Protein AF-A0A1N6FKH6-F1 (afdb_monomer)

InterPro domains:
  IPR018527 Rubredoxin, iron-binding site [PS00202] (32-42)
  IPR018697 Protein of unknown function DUF2199 [PF09965] (37-172)

Structure (mmCIF, N/CA/C/O backbone):
data_AF-A0A1N6FKH6-F1
#
_entry.id   AF-A0A1N6FKH6-F1
#
loop_
_atom_site.group_PDB
_atom_site.id
_atom_site.type_symbol
_atom_site.label_atom_id
_atom_site.label_alt_id
_atom_site.label_comp_id
_atom_site.label_asym_id
_atom_site.label_entity_id
_atom_site.label_seq_id
_atom_site.pdbx_PDB_ins_code
_atom_site.Cartn_x
_atom_site.Cartn_y
_atom_site.Cartn_z
_atom_site.occupancy
_atom_site.B_iso_or_equiv
_atom_site.auth_seq_id
_atom_site.auth_comp_id
_atom_site.auth_asym_id
_atom_site.auth_atom_id
_atom_site.pdbx_PDB_model_num
ATOM 1 N N . MET A 1 1 ? 9.407 13.036 0.889 1.00 46.09 1 MET A N 1
ATOM 2 C CA . MET A 1 1 ? 8.805 11.741 1.277 1.00 46.09 1 MET A CA 1
ATOM 3 C C . MET A 1 1 ? 7.452 12.023 1.910 1.00 46.09 1 MET A C 1
ATOM 5 O O . MET A 1 1 ? 7.384 12.940 2.714 1.00 46.09 1 MET A O 1
ATOM 9 N N . ALA A 1 2 ? 6.398 11.309 1.506 1.00 59.25 2 ALA A N 1
ATOM 10 C CA . ALA A 1 2 ? 5.008 11.575 1.910 1.00 59.25 2 ALA A CA 1
ATOM 11 C C . ALA A 1 2 ? 4.580 10.871 3.220 1.00 59.25 2 ALA A C 1
ATOM 13 O O . ALA A 1 2 ? 3.416 10.914 3.593 1.00 59.25 2 ALA A O 1
ATOM 14 N N . PHE A 1 3 ? 5.503 10.186 3.900 1.00 67.12 3 PHE A N 1
ATOM 15 C CA . PHE A 1 3 ? 5.269 9.454 5.148 1.00 67.12 3 PHE A CA 1
ATOM 16 C C . PHE A 1 3 ? 6.569 9.382 5.966 1.00 67.12 3 PHE A C 1
ATOM 18 O O . PHE A 1 3 ? 7.665 9.445 5.401 1.00 67.12 3 PHE A O 1
ATOM 25 N N . HIS A 1 4 ? 6.459 9.251 7.292 1.00 77.25 4 HIS A N 1
ATOM 26 C CA . HIS A 1 4 ? 7.615 9.030 8.162 1.00 77.25 4 HIS A CA 1
ATOM 27 C C . HIS A 1 4 ? 8.065 7.569 8.044 1.00 77.25 4 HIS A C 1
ATOM 29 O O . HIS A 1 4 ? 7.521 6.670 8.693 1.00 77.25 4 HIS A O 1
ATOM 35 N N . ALA A 1 5 ? 9.021 7.329 7.149 1.00 80.75 5 ALA A N 1
ATOM 36 C CA . ALA A 1 5 ? 9.563 6.005 6.895 1.00 80.75 5 ALA A CA 1
ATOM 37 C C . ALA A 1 5 ? 10.624 5.627 7.945 1.00 80.75 5 ALA A C 1
ATOM 39 O O . ALA A 1 5 ? 11.431 6.474 8.336 1.00 80.75 5 ALA A O 1
ATOM 40 N N . PRO A 1 6 ? 10.689 4.356 8.373 1.00 83.69 6 PRO A N 1
ATOM 41 C CA . PRO A 1 6 ? 11.853 3.846 9.083 1.00 83.69 6 PRO A CA 1
ATOM 42 C C . PRO A 1 6 ? 13.133 4.049 8.261 1.00 83.69 6 PRO A C 1
ATOM 44 O O . PRO A 1 6 ? 13.111 3.882 7.042 1.00 83.69 6 PRO A O 1
ATOM 47 N N . GLN A 1 7 ? 14.267 4.318 8.918 1.00 87.12 7 GLN A N 1
ATOM 48 C CA . GLN A 1 7 ? 15.543 4.550 8.222 1.00 87.12 7 GLN A CA 1
ATOM 49 C C . GLN A 1 7 ? 15.905 3.409 7.260 1.00 87.12 7 GLN A C 1
ATOM 51 O O . GLN A 1 7 ? 16.298 3.661 6.127 1.00 87.12 7 GLN A O 1
ATOM 56 N N . TRP A 1 8 ? 15.669 2.158 7.669 1.00 87.25 8 TRP A N 1
ATOM 57 C CA . TRP A 1 8 ? 15.943 0.991 6.828 1.00 87.25 8 TRP A CA 1
ATOM 58 C C . TRP A 1 8 ? 15.166 1.001 5.503 1.00 87.25 8 TRP A C 1
ATOM 60 O O . TRP A 1 8 ? 15.627 0.406 4.535 1.00 87.25 8 TRP A O 1
ATOM 70 N N . PHE A 1 9 ? 13.994 1.643 5.447 1.00 88.69 9 PHE A N 1
ATOM 71 C CA . PHE A 1 9 ? 13.215 1.762 4.215 1.00 88.69 9 PHE A CA 1
ATOM 72 C C . PHE A 1 9 ? 13.818 2.819 3.288 1.00 88.69 9 PHE A C 1
ATOM 74 O O . PHE A 1 9 ? 13.919 2.598 2.086 1.00 88.69 9 PHE A O 1
ATOM 81 N N . SER A 1 10 ? 14.271 3.946 3.840 1.00 87.19 10 SER A N 1
ATOM 82 C CA . SER A 1 10 ? 15.002 4.965 3.077 1.00 87.19 10 SER A CA 1
ATOM 83 C C . SER A 1 10 ? 16.297 4.401 2.484 1.00 87.19 10 SER A C 1
ATOM 85 O O . SER A 1 10 ? 16.618 4.663 1.322 1.00 87.19 10 SER A O 1
ATOM 87 N N . ASP A 1 11 ? 17.009 3.577 3.257 1.00 89.06 11 ASP A N 1
ATOM 88 C CA . ASP A 1 11 ? 18.214 2.881 2.801 1.00 89.06 11 ASP A CA 1
ATOM 89 C C . ASP A 1 11 ? 17.877 1.868 1.692 1.00 89.06 11 ASP A C 1
ATOM 91 O O . ASP A 1 11 ? 18.580 1.793 0.682 1.00 89.06 11 ASP A O 1
ATOM 95 N N . ALA A 1 12 ? 16.773 1.127 1.847 1.00 87.06 12 ALA A N 1
ATOM 96 C CA . ALA A 1 12 ? 16.284 0.179 0.848 1.00 87.06 12 ALA A CA 1
ATOM 97 C C . ALA A 1 12 ? 15.906 0.869 -0.467 1.00 87.06 12 ALA A C 1
ATOM 99 O O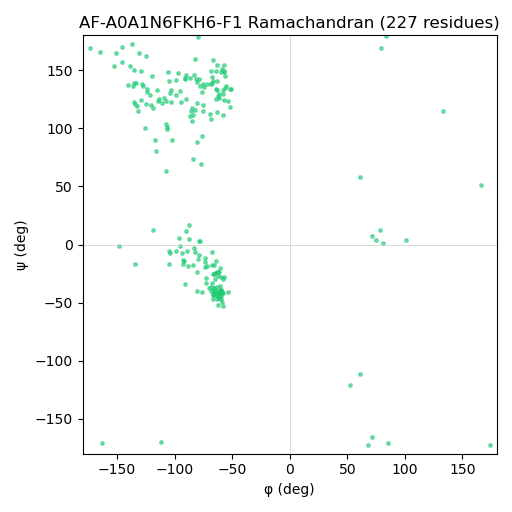 . ALA A 1 12 ? 16.308 0.400 -1.526 1.00 87.06 12 ALA A O 1
ATOM 100 N N . LEU A 1 13 ? 15.198 2.002 -0.407 1.00 87.19 13 LEU A N 1
ATOM 101 C CA . LEU A 1 13 ? 14.852 2.795 -1.587 1.00 87.19 13 LEU A CA 1
ATOM 102 C C . LEU A 1 13 ? 16.118 3.248 -2.321 1.00 87.19 13 LEU A C 1
ATOM 104 O O . LEU A 1 13 ? 16.258 2.989 -3.507 1.00 87.19 13 LEU A O 1
ATOM 108 N N . THR A 1 14 ? 17.080 3.821 -1.594 1.00 88.19 14 THR A N 1
ATOM 109 C CA . THR A 1 14 ? 18.369 4.248 -2.166 1.00 88.19 14 THR A CA 1
ATOM 110 C C . THR A 1 14 ? 19.123 3.084 -2.815 1.00 88.19 14 THR A C 1
ATOM 112 O O . THR A 1 14 ? 19.695 3.235 -3.892 1.00 88.19 14 THR A O 1
ATOM 1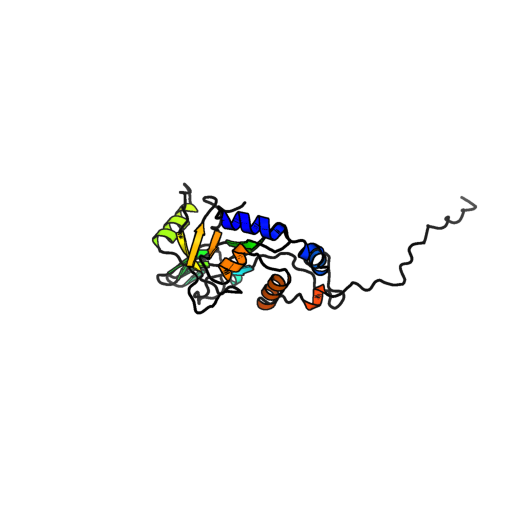15 N N . THR A 1 15 ? 19.128 1.918 -2.164 1.00 87.00 15 THR A N 1
ATOM 116 C CA . THR A 1 15 ? 19.795 0.712 -2.677 1.00 87.00 15 THR A CA 1
ATOM 117 C C . THR A 1 15 ? 19.117 0.197 -3.942 1.00 87.00 15 THR A C 1
ATOM 119 O O . THR A 1 15 ? 19.799 -0.082 -4.925 1.00 87.00 15 THR A O 1
ATOM 122 N N . ALA A 1 16 ? 17.785 0.102 -3.932 1.00 84.75 16 ALA A N 1
ATOM 123 C CA . ALA A 1 16 ? 16.998 -0.375 -5.060 1.00 84.75 16 ALA A CA 1
ATOM 124 C C . ALA A 1 16 ? 17.209 0.505 -6.298 1.00 84.75 16 ALA A C 1
ATOM 126 O O . ALA A 1 16 ? 17.473 -0.035 -7.369 1.00 84.75 16 ALA A O 1
ATOM 127 N N . SER A 1 17 ? 17.199 1.833 -6.150 1.00 81.56 17 SER A N 1
ATOM 128 C CA . SER A 1 17 ? 17.415 2.780 -7.254 1.00 81.56 17 SER A CA 1
ATOM 129 C C . SER A 1 17 ? 18.782 2.638 -7.941 1.00 81.56 17 SER A C 1
ATOM 131 O O . SER A 1 17 ? 18.952 3.108 -9.061 1.00 81.56 17 SER A O 1
ATOM 133 N N . GLY A 1 18 ? 19.773 2.025 -7.284 1.00 79.44 18 GLY A N 1
ATOM 134 C CA . GLY A 1 18 ? 21.139 1.896 -7.799 1.00 79.44 18 GLY A CA 1
ATOM 135 C C . GLY A 1 18 ? 21.374 0.738 -8.779 1.00 79.44 18 GLY A C 1
ATOM 136 O O . GLY A 1 18 ? 22.480 0.629 -9.310 1.00 79.44 18 GLY A O 1
ATOM 137 N N . ASP A 1 19 ? 20.392 -0.140 -9.005 1.00 82.88 19 ASP A N 1
ATOM 138 C CA . ASP A 1 19 ? 20.543 -1.308 -9.884 1.00 82.88 19 ASP A CA 1
ATOM 139 C C . ASP A 1 19 ? 20.289 -0.958 -11.369 1.00 82.88 19 ASP A C 1
ATOM 141 O O . ASP A 1 19 ? 19.174 -0.604 -11.739 1.00 82.88 19 ASP A O 1
ATOM 145 N N . PRO A 1 20 ? 21.269 -1.100 -12.279 1.00 85.44 20 PRO A N 1
ATOM 146 C CA . PRO A 1 20 ? 21.093 -0.740 -13.686 1.00 85.44 20 PRO A CA 1
ATOM 147 C C . PRO A 1 20 ? 20.312 -1.781 -14.511 1.00 85.44 20 PRO A C 1
ATOM 149 O O . PRO A 1 20 ? 20.238 -1.645 -15.734 1.00 85.44 20 PRO A O 1
ATOM 152 N N . ALA A 1 21 ? 19.810 -2.870 -13.916 1.00 83.56 21 ALA A N 1
ATOM 153 C CA . ALA A 1 21 ? 19.116 -3.930 -14.650 1.00 83.56 21 ALA A CA 1
ATOM 154 C C . ALA A 1 21 ? 17.877 -3.413 -15.395 1.00 83.56 21 ALA A C 1
ATOM 156 O O . ALA A 1 21 ? 17.648 -3.805 -16.540 1.00 83.56 21 ALA A O 1
ATOM 157 N N . LEU A 1 22 ? 17.121 -2.504 -14.775 1.00 90.50 22 LEU A N 1
ATOM 158 C CA . LEU A 1 22 ? 15.885 -1.971 -15.343 1.00 90.50 22 LEU A CA 1
ATOM 159 C C . LEU A 1 22 ? 16.129 -1.097 -16.581 1.00 90.50 22 LEU A C 1
ATOM 161 O O . LEU A 1 22 ? 15.383 -1.190 -17.552 1.00 90.50 22 LEU A O 1
ATOM 165 N N . ASP A 1 23 ? 17.222 -0.329 -16.597 1.00 88.44 23 ASP A N 1
ATOM 166 C CA . ASP A 1 23 ? 17.619 0.509 -17.739 1.00 88.44 23 ASP A CA 1
ATOM 167 C C . ASP A 1 23 ? 17.904 -0.304 -19.010 1.00 88.44 23 ASP A C 1
ATOM 169 O O . ASP A 1 23 ? 17.851 0.218 -20.125 1.00 88.44 23 ASP A O 1
ATOM 173 N N . ARG A 1 24 ? 18.241 -1.589 -18.855 1.00 89.75 24 ARG A N 1
ATOM 174 C CA . ARG A 1 24 ? 18.544 -2.500 -19.968 1.00 89.75 24 ARG A CA 1
ATOM 175 C C . ARG A 1 24 ? 17.326 -3.287 -20.431 1.00 89.75 24 ARG A C 1
ATOM 177 O O . ARG A 1 24 ? 17.428 -4.003 -21.426 1.00 89.75 24 ARG A O 1
ATOM 184 N N . ASP A 1 25 ? 16.208 -3.183 -19.723 1.00 92.31 25 ASP A N 1
ATOM 185 C CA . ASP A 1 25 ? 14.983 -3.885 -20.059 1.00 92.31 25 ASP A CA 1
ATOM 186 C C . ASP A 1 25 ? 14.161 -3.061 -21.067 1.00 92.31 25 ASP A C 1
ATOM 188 O O . ASP A 1 25 ? 13.601 -2.021 -20.707 1.00 92.31 25 ASP A O 1
ATOM 192 N N . PRO A 1 26 ? 14.034 -3.496 -22.336 1.00 91.12 26 PRO A N 1
ATOM 193 C CA . PRO A 1 26 ? 13.307 -2.738 -23.355 1.00 91.12 26 PRO A CA 1
ATOM 194 C C . PRO A 1 26 ? 11.803 -2.631 -23.063 1.00 91.12 26 PRO A C 1
ATOM 196 O O . PRO A 1 26 ? 11.132 -1.759 -23.624 1.00 91.12 26 PRO A O 1
ATOM 199 N N . ARG A 1 27 ? 11.261 -3.486 -22.185 1.00 93.19 27 ARG A N 1
ATOM 200 C CA . ARG A 1 27 ? 9.857 -3.452 -21.764 1.00 93.19 27 ARG A CA 1
ATOM 201 C C . ARG A 1 27 ? 9.583 -2.263 -20.842 1.00 93.19 27 ARG A C 1
ATOM 203 O O . ARG A 1 27 ? 8.471 -1.745 -20.852 1.00 93.19 27 ARG A O 1
ATOM 210 N N . TRP A 1 28 ? 10.574 -1.795 -20.078 1.00 93.69 28 TRP A N 1
ATOM 211 C CA . TRP A 1 28 ? 10.407 -0.708 -19.108 1.00 93.69 28 TRP A CA 1
ATOM 212 C C . TRP A 1 28 ? 9.989 0.636 -19.734 1.00 93.69 28 TRP A C 1
ATOM 214 O O . TRP A 1 28 ? 8.956 1.181 -19.334 1.00 93.69 28 TRP A O 1
ATOM 224 N N . PRO A 1 29 ? 10.678 1.173 -20.764 1.00 91.62 29 PRO A N 1
ATOM 225 C CA . PRO A 1 29 ? 10.238 2.407 -21.414 1.00 91.62 29 PRO A CA 1
ATOM 226 C C . PRO A 1 29 ? 8.886 2.254 -22.128 1.00 91.62 29 PRO A C 1
ATOM 228 O O . PRO A 1 29 ? 8.126 3.216 -22.194 1.00 91.62 29 PRO A O 1
ATOM 231 N N . ARG A 1 30 ? 8.545 1.057 -22.632 1.00 92.44 30 ARG A N 1
ATOM 232 C CA . ARG A 1 30 ? 7.215 0.768 -23.210 1.00 92.44 30 ARG A CA 1
ATOM 233 C C . ARG A 1 30 ? 6.136 0.817 -22.140 1.00 92.44 30 ARG A C 1
ATOM 235 O O . ARG A 1 30 ? 5.081 1.405 -22.349 1.00 92.44 30 ARG A O 1
ATOM 242 N N . PHE A 1 31 ? 6.435 0.232 -20.986 1.00 93.00 31 PHE A N 1
ATOM 243 C CA . PHE A 1 31 ? 5.548 0.202 -19.842 1.00 93.00 31 PHE A CA 1
ATOM 244 C C . PHE A 1 31 ? 5.256 1.610 -19.309 1.00 93.00 31 PHE A C 1
ATOM 246 O O . PHE A 1 31 ? 4.109 1.927 -19.016 1.00 93.00 31 PHE A O 1
ATOM 253 N N . LEU A 1 32 ? 6.247 2.495 -19.234 1.00 91.38 32 LEU A N 1
ATOM 254 C CA . LEU A 1 32 ? 6.019 3.865 -18.765 1.00 91.38 32 LEU A CA 1
ATOM 255 C C . LEU A 1 32 ? 5.422 4.807 -19.821 1.00 91.38 32 LEU A C 1
ATOM 257 O O . LEU A 1 32 ? 4.989 5.902 -19.469 1.00 91.38 32 LEU A O 1
ATOM 261 N N . ASN A 1 33 ? 5.399 4.420 -21.098 1.00 90.44 33 ASN A N 1
ATOM 262 C CA . ASN A 1 33 ? 4.915 5.279 -22.170 1.00 90.44 33 ASN A CA 1
ATOM 263 C C . ASN A 1 33 ? 3.377 5.193 -22.312 1.00 90.44 33 ASN A C 1
ATOM 265 O O . ASN A 1 33 ? 2.872 4.174 -22.793 1.00 90.44 33 ASN A O 1
ATOM 269 N N . PRO A 1 34 ? 2.619 6.260 -21.985 1.00 89.06 34 PRO A N 1
ATOM 270 C CA . PRO A 1 34 ? 1.158 6.263 -22.092 1.00 89.06 34 PRO A CA 1
ATOM 271 C C . PRO A 1 34 ? 0.651 6.200 -23.540 1.00 89.06 34 PRO A C 1
ATOM 273 O O . PRO A 1 34 ? -0.511 5.851 -23.766 1.00 89.06 34 PRO A O 1
ATOM 276 N N . ASP A 1 35 ? 1.501 6.501 -24.524 1.00 90.94 35 ASP A N 1
ATOM 277 C CA . ASP A 1 35 ? 1.182 6.440 -25.953 1.00 90.94 35 ASP A CA 1
ATOM 278 C C . ASP A 1 35 ? 1.547 5.090 -26.579 1.00 90.94 35 ASP A C 1
ATOM 280 O O . ASP A 1 35 ? 1.095 4.772 -27.680 1.00 90.94 35 ASP A O 1
ATOM 284 N N . TRP A 1 36 ? 2.323 4.251 -25.883 1.00 90.00 36 TRP A N 1
ATOM 285 C CA . TRP A 1 36 ? 2.667 2.929 -26.391 1.00 90.00 36 TRP A CA 1
ATOM 286 C C . TRP A 1 36 ? 1.429 2.024 -26.433 1.00 90.00 36 TRP A C 1
ATOM 288 O O . TRP A 1 36 ? 0.587 2.016 -25.528 1.00 90.00 36 TRP A O 1
ATOM 298 N N . ARG A 1 37 ? 1.302 1.256 -27.514 1.00 91.06 37 ARG A N 1
ATOM 299 C CA . ARG A 1 37 ? 0.230 0.281 -27.742 1.00 91.06 37 ARG A CA 1
ATOM 300 C C . ARG A 1 37 ? 0.863 -1.011 -28.242 1.00 91.06 37 ARG A C 1
ATOM 302 O O . ARG A 1 37 ? 1.750 -0.939 -29.092 1.00 91.06 37 ARG A O 1
ATOM 309 N N . CYS A 1 38 ? 0.391 -2.171 -27.773 1.00 90.69 38 CYS A N 1
ATOM 310 C CA . CYS A 1 38 ? 0.860 -3.455 -28.294 1.00 90.69 38 CYS A CA 1
ATOM 311 C C . CYS A 1 38 ? 0.611 -3.497 -29.803 1.00 90.69 38 CYS A C 1
ATOM 313 O O . CYS A 1 38 ? -0.552 -3.410 -30.204 1.00 90.69 38 CYS A O 1
ATOM 315 N N . PRO A 1 39 ? 1.635 -3.733 -30.635 1.00 88.56 39 PRO A N 1
ATOM 316 C CA . PRO A 1 39 ? 1.442 -3.940 -32.070 1.00 88.56 39 PRO A CA 1
ATOM 317 C C . PRO A 1 39 ? 0.498 -5.114 -32.370 1.00 88.56 39 PRO A C 1
ATOM 319 O O . PRO A 1 39 ? -0.236 -5.106 -33.350 1.00 88.56 39 PRO A O 1
ATOM 322 N N . CYS A 1 40 ? 0.476 -6.106 -31.478 1.00 88.75 40 CYS A N 1
ATOM 323 C CA . CYS A 1 40 ? -0.310 -7.325 -31.599 1.00 88.75 40 CYS A CA 1
ATOM 324 C C . CYS A 1 40 ? -1.833 -7.128 -31.488 1.00 88.75 40 CYS A C 1
ATOM 326 O O . CYS A 1 40 ? -2.603 -7.811 -32.159 1.00 88.75 40 CYS A O 1
ATOM 328 N N . CYS A 1 41 ? -2.283 -6.256 -30.583 1.00 89.12 41 CYS A N 1
ATOM 329 C CA . CYS A 1 41 ? -3.692 -6.181 -30.176 1.00 89.12 41 CYS A CA 1
ATOM 330 C C . CYS A 1 41 ? -4.163 -4.773 -29.785 1.00 89.12 41 CYS A C 1
ATOM 332 O O . CYS A 1 41 ? -5.322 -4.594 -29.419 1.00 89.12 41 CYS A O 1
ATOM 334 N N . GLY A 1 42 ? -3.281 -3.774 -29.827 1.00 90.00 42 GLY A N 1
ATOM 335 C CA . GLY A 1 42 ? -3.589 -2.390 -29.479 1.00 90.00 42 GLY A CA 1
ATOM 336 C C . GLY A 1 42 ? -3.741 -2.105 -27.981 1.00 90.00 42 GLY A C 1
ATOM 337 O O . GLY A 1 42 ? -4.054 -0.970 -27.632 1.00 90.00 42 GLY A O 1
ATOM 338 N N . ILE A 1 43 ? -3.522 -3.075 -27.085 1.00 89.56 43 ILE A N 1
ATOM 339 C CA . ILE A 1 43 ? -3.569 -2.840 -25.630 1.00 89.56 43 ILE A CA 1
ATOM 340 C C . ILE A 1 43 ? -2.491 -1.821 -25.240 1.00 89.56 43 ILE A C 1
ATOM 342 O O . ILE A 1 43 ? -1.323 -1.986 -25.583 1.00 89.56 43 ILE A O 1
ATOM 346 N N . GLY A 1 44 ? -2.887 -0.751 -24.547 1.00 87.06 44 GLY A N 1
ATOM 347 C CA . GLY A 1 44 ? -1.963 0.259 -24.030 1.00 87.06 44 GLY A CA 1
ATOM 348 C C . GLY A 1 44 ? -1.319 -0.148 -22.712 1.00 87.06 44 GLY A C 1
ATOM 349 O O . GLY A 1 44 ? -1.844 -0.997 -21.993 1.00 87.06 44 GLY A O 1
ATOM 350 N N . SER A 1 45 ? -0.193 0.485 -22.386 1.00 82.88 45 SER A N 1
ATOM 351 C CA . SER A 1 45 ? 0.397 0.322 -21.062 1.00 82.88 45 SER A CA 1
ATOM 352 C C . SER A 1 45 ? -0.347 1.170 -20.020 1.00 82.88 45 SER A C 1
ATOM 354 O O . SER A 1 45 ? -0.624 2.341 -20.290 1.00 82.88 45 SER A O 1
ATOM 356 N N . PRO A 1 46 ? -0.647 0.634 -18.821 1.00 78.69 46 PRO A N 1
ATOM 357 C CA . PRO A 1 46 ? -1.228 1.419 -17.734 1.00 78.69 46 PRO A CA 1
ATOM 358 C C . PRO A 1 46 ? -0.219 2.370 -17.070 1.00 78.69 46 PRO A C 1
ATOM 360 O O . PRO A 1 46 ? -0.628 3.221 -16.284 1.00 78.69 46 PRO A O 1
ATOM 363 N N . GLY A 1 47 ? 1.080 2.229 -17.356 1.00 89.25 47 GLY A N 1
ATOM 364 C CA . GLY A 1 47 ? 2.123 2.866 -16.557 1.00 89.25 47 GLY A CA 1
ATOM 365 C C . GLY A 1 47 ? 2.214 2.265 -15.154 1.00 89.25 47 GLY A C 1
ATOM 366 O O . GLY A 1 47 ? 1.577 1.257 -14.837 1.00 89.25 47 GLY A O 1
ATOM 367 N N . LEU A 1 48 ? 3.025 2.889 -14.300 1.00 91.81 48 LEU A N 1
ATOM 368 C CA . LEU A 1 48 ? 3.111 2.507 -12.894 1.00 91.81 48 LEU A CA 1
ATOM 369 C C . LEU A 1 48 ? 1.803 2.884 -12.182 1.00 91.81 48 LEU A C 1
ATOM 371 O O . LEU A 1 48 ? 1.501 4.067 -12.031 1.00 91.81 48 LEU A O 1
ATOM 375 N N . ALA A 1 49 ? 1.034 1.880 -11.763 1.00 90.69 49 ALA A N 1
ATOM 376 C CA . ALA A 1 49 ? -0.281 2.053 -11.165 1.00 90.69 49 ALA A CA 1
ATOM 377 C C . ALA A 1 49 ? -0.330 1.441 -9.761 1.00 90.69 49 ALA A C 1
ATOM 379 O O . ALA A 1 49 ? -0.008 0.271 -9.565 1.00 90.69 49 ALA A O 1
ATOM 380 N N . ASP A 1 50 ? -0.785 2.227 -8.788 1.00 92.88 50 ASP A N 1
ATOM 381 C CA . ASP A 1 50 ? -0.977 1.756 -7.419 1.00 92.88 50 ASP A CA 1
ATOM 382 C C . ASP A 1 50 ? -2.126 0.745 -7.316 1.00 92.88 50 ASP A C 1
ATOM 384 O O . ASP A 1 50 ? -3.132 0.816 -8.028 1.00 92.88 50 ASP A O 1
ATOM 388 N N . ILE A 1 51 ? -2.007 -0.180 -6.365 1.00 92.75 51 ILE A N 1
ATOM 389 C CA . ILE A 1 51 ? -2.959 -1.279 -6.176 1.00 92.75 51 ILE A CA 1
ATOM 390 C C . ILE A 1 51 ? -3.791 -1.017 -4.926 1.00 92.75 51 ILE A C 1
ATOM 392 O O . ILE A 1 51 ? -3.332 -1.197 -3.800 1.00 92.75 51 ILE A O 1
ATOM 396 N N . GLY A 1 52 ? -5.040 -0.591 -5.106 1.00 92.94 52 GLY A N 1
ATOM 397 C CA . GLY A 1 52 ? -5.951 -0.277 -4.005 1.00 92.94 52 GLY A CA 1
ATOM 398 C C . GLY A 1 52 ? -6.937 -1.398 -3.680 1.00 92.94 52 GLY A C 1
ATOM 399 O O . GLY A 1 52 ? -7.519 -1.997 -4.578 1.00 92.94 52 GLY A O 1
ATOM 400 N N . PHE A 1 53 ? -7.215 -1.597 -2.389 1.00 94.12 53 PHE A N 1
ATOM 401 C CA . PHE A 1 53 ? -8.307 -2.455 -1.921 1.00 94.12 53 PHE A CA 1
ATOM 402 C C . PHE A 1 53 ? -9.478 -1.597 -1.434 1.00 94.12 53 PHE A C 1
ATOM 404 O O . PHE A 1 53 ? -9.292 -0.673 -0.636 1.00 94.12 53 PHE A O 1
ATOM 411 N N . ASP A 1 54 ? -10.693 -1.892 -1.902 1.00 94.69 54 ASP A N 1
ATOM 412 C CA . ASP A 1 54 ? -11.891 -1.123 -1.532 1.00 94.69 54 ASP A CA 1
ATOM 413 C C . ASP A 1 54 ? -12.264 -1.297 -0.052 1.00 94.69 54 ASP A C 1
ATOM 415 O O . ASP A 1 54 ? -12.717 -0.355 0.594 1.00 94.69 54 ASP A O 1
ATOM 419 N N . HIS A 1 55 ? -12.013 -2.484 0.505 1.00 97.12 55 HIS A N 1
ATOM 420 C CA . HIS A 1 55 ? -12.326 -2.832 1.888 1.00 97.12 55 HIS A CA 1
ATOM 421 C C . HIS A 1 55 ? -11.343 -3.881 2.449 1.00 97.12 55 HIS A C 1
ATOM 423 O O . HIS A 1 55 ? -10.629 -4.537 1.679 1.00 97.12 55 HIS A O 1
ATOM 429 N N . PRO A 1 56 ? -11.296 -4.085 3.782 1.00 97.12 56 PRO A N 1
ATOM 430 C CA . PRO A 1 56 ? -10.580 -5.214 4.374 1.00 97.12 56 PRO A CA 1
ATOM 431 C C . PRO A 1 56 ? -11.149 -6.544 3.862 1.00 97.12 56 PRO A C 1
ATOM 433 O O . PRO A 1 56 ? -12.356 -6.643 3.640 1.00 97.12 56 PRO A O 1
ATOM 436 N N . ALA A 1 57 ? -10.331 -7.590 3.744 1.00 95.00 57 ALA A N 1
ATOM 437 C CA . ALA A 1 57 ? -10.749 -8.889 3.196 1.00 95.00 57 ALA A CA 1
ATOM 438 C C . ALA A 1 57 ? -11.942 -9.521 3.941 1.00 95.00 57 ALA A C 1
ATOM 440 O O . ALA A 1 57 ? -12.736 -10.250 3.359 1.00 95.00 57 ALA A O 1
ATOM 441 N N . VAL A 1 58 ? -12.103 -9.206 5.230 1.00 95.62 58 VAL A N 1
ATOM 442 C CA . VAL A 1 58 ? -13.184 -9.736 6.076 1.00 95.62 58 VAL A CA 1
ATOM 443 C C . VAL A 1 58 ? -14.544 -9.052 5.879 1.00 95.62 58 VAL A C 1
ATOM 445 O O . VAL A 1 58 ? -15.528 -9.509 6.461 1.00 95.62 58 VAL A O 1
ATOM 448 N N . TRP A 1 59 ? -14.614 -7.949 5.127 1.00 97.06 59 TRP A N 1
ATOM 449 C CA . TRP A 1 59 ? -15.846 -7.186 4.917 1.00 97.06 59 TRP A CA 1
ATOM 450 C C . TRP A 1 59 ? -16.794 -7.909 3.939 1.00 97.06 59 TRP A C 1
ATOM 452 O O . TRP A 1 59 ? -16.420 -8.118 2.785 1.00 97.06 59 TRP A O 1
A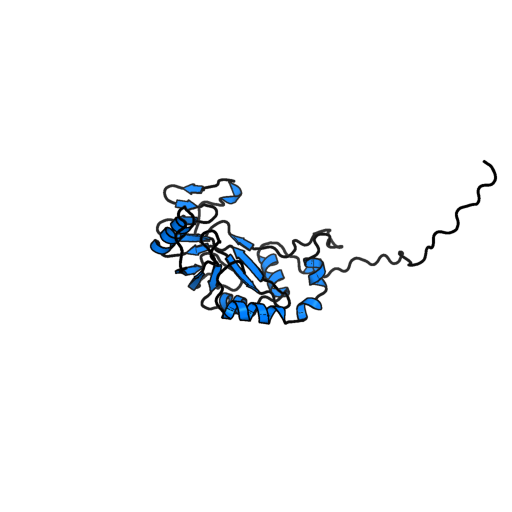TOM 462 N N . PRO A 1 60 ? -18.025 -8.277 4.356 1.00 96.94 60 PRO A N 1
ATOM 463 C CA . PRO A 1 60 ? -18.899 -9.131 3.548 1.00 96.94 60 PRO A CA 1
ATOM 464 C C . PRO A 1 60 ? -19.962 -8.368 2.742 1.00 96.94 60 PRO A C 1
ATOM 466 O O . PRO A 1 60 ? -20.714 -8.988 1.995 1.00 96.94 60 PRO A O 1
ATOM 469 N N . HIS A 1 61 ? -20.083 -7.046 2.912 1.00 95.88 61 HIS A N 1
ATOM 470 C CA . HIS A 1 61 ? -21.258 -6.283 2.456 1.00 95.88 61 HIS A CA 1
ATOM 471 C C . HIS A 1 61 ? -21.137 -5.731 1.026 1.00 95.88 61 HIS A C 1
ATOM 473 O O . HIS A 1 61 ? -21.953 -4.913 0.607 1.00 95.88 61 HIS A O 1
ATOM 479 N N . GLY A 1 62 ? -20.136 -6.186 0.271 1.00 94.00 62 GLY A N 1
ATOM 480 C CA . GLY A 1 62 ? -19.858 -5.729 -1.089 1.00 94.00 62 GLY A CA 1
ATOM 481 C C . GLY A 1 62 ? -19.000 -4.463 -1.147 1.00 94.00 62 GLY A C 1
ATOM 482 O O . GLY A 1 62 ? -18.441 -4.017 -0.144 1.00 94.00 62 GLY A O 1
ATOM 483 N N . SER A 1 63 ? -18.877 -3.906 -2.354 1.00 93.44 63 SER A N 1
ATOM 484 C CA . SER A 1 63 ? -17.977 -2.786 -2.637 1.00 93.44 63 SER A CA 1
ATOM 485 C C . SER A 1 63 ? -18.650 -1.429 -2.429 1.00 93.44 63 SER A C 1
ATOM 487 O O . SER A 1 63 ? -19.655 -1.132 -3.075 1.00 93.44 63 SER A O 1
ATOM 489 N N . ARG A 1 64 ? -18.050 -0.573 -1.593 1.00 94.56 64 ARG A N 1
ATOM 490 C CA . ARG A 1 64 ? -18.451 0.835 -1.429 1.00 94.56 64 ARG A CA 1
ATOM 491 C C . ARG A 1 64 ? -18.193 1.627 -2.704 1.00 94.56 64 ARG A C 1
ATOM 493 O O . ARG A 1 64 ? -19.016 2.447 -3.095 1.00 94.56 64 ARG A O 1
ATOM 500 N N . HIS A 1 65 ? -17.069 1.383 -3.376 1.00 90.94 65 HIS A N 1
ATOM 501 C CA . HIS A 1 65 ? -16.783 2.045 -4.646 1.00 90.94 65 HIS A CA 1
ATOM 502 C C . HIS A 1 65 ? -17.873 1.777 -5.697 1.00 90.94 65 HIS A C 1
ATOM 504 O O . HIS A 1 65 ? -18.304 2.705 -6.377 1.00 90.94 65 HIS A O 1
ATOM 510 N N . ALA A 1 66 ? -18.371 0.539 -5.790 1.00 91.38 66 ALA A N 1
ATOM 511 C CA . ALA A 1 66 ? -19.418 0.174 -6.746 1.00 91.38 66 ALA A CA 1
ATOM 512 C C . ALA A 1 66 ? -20.774 0.857 -6.482 1.00 91.38 66 ALA A C 1
ATOM 514 O O . ALA A 1 66 ? -21.547 1.033 -7.422 1.00 91.38 66 ALA A O 1
ATOM 515 N N . THR A 1 67 ? -21.072 1.256 -5.239 1.00 89.56 67 THR A N 1
ATOM 516 C CA . THR A 1 67 ? -22.311 1.989 -4.919 1.00 89.56 67 THR A CA 1
ATOM 517 C C . THR A 1 67 ? -22.193 3.494 -5.159 1.00 89.56 67 THR A C 1
ATOM 519 O O . THR A 1 67 ? -23.210 4.176 -5.254 1.00 89.56 67 THR A O 1
ATOM 522 N N . GLY A 1 68 ? -20.970 4.029 -5.257 1.00 89.00 68 GLY A N 1
ATOM 523 C CA . GLY A 1 68 ? -20.715 5.470 -5.348 1.00 89.00 68 GLY A CA 1
ATOM 524 C C . GLY A 1 68 ? -20.973 6.232 -4.041 1.00 89.00 68 GLY A C 1
ATOM 525 O O . GLY A 1 68 ? -20.913 7.461 -4.018 1.00 89.00 68 GLY A O 1
ATOM 526 N N . GLU A 1 69 ? -21.253 5.530 -2.941 1.00 90.06 69 GLU A N 1
ATOM 527 C CA . GLU A 1 69 ? -21.577 6.143 -1.655 1.00 90.06 69 GLU A CA 1
ATOM 528 C C . GLU A 1 69 ? -20.316 6.544 -0.873 1.00 90.06 69 GLU A C 1
ATOM 530 O O . GLU A 1 69 ? -19.285 5.863 -0.870 1.00 90.06 69 GLU A O 1
ATOM 535 N N . VAL A 1 70 ? -20.403 7.649 -0.129 1.00 93.06 70 VAL A N 1
ATOM 536 C CA . VAL A 1 70 ? -19.311 8.106 0.755 1.00 93.06 70 VAL A CA 1
ATOM 537 C C . VAL A 1 70 ? -19.183 7.212 1.996 1.00 93.06 70 VAL A C 1
ATOM 539 O O . VAL A 1 70 ? -18.080 6.979 2.491 1.00 93.06 70 VAL A O 1
ATOM 542 N N . LEU A 1 71 ? -20.308 6.679 2.474 1.00 95.75 71 LEU A N 1
ATOM 543 C CA . LEU A 1 71 ? -20.406 5.777 3.615 1.00 95.75 71 LEU A CA 1
ATOM 544 C C . LEU A 1 71 ? -21.319 4.612 3.240 1.00 95.75 71 LEU A C 1
ATOM 546 O O . LEU A 1 71 ? -22.499 4.827 2.988 1.00 95.75 71 LEU A O 1
ATOM 550 N N . MET A 1 72 ? -20.788 3.395 3.303 1.00 96.56 72 MET A N 1
ATOM 551 C CA . MET A 1 72 ? -21.589 2.176 3.284 1.00 96.56 72 MET A CA 1
ATOM 552 C C . MET A 1 72 ? -21.854 1.747 4.728 1.00 96.56 72 MET A C 1
ATOM 554 O O . MET A 1 72 ? -20.918 1.547 5.509 1.00 96.56 72 MET A O 1
ATOM 558 N N . GLN A 1 73 ? -23.128 1.620 5.100 1.00 96.94 73 GLN A N 1
ATOM 559 C CA . GLN A 1 73 ? -23.533 1.244 6.454 1.00 96.94 73 GLN A CA 1
ATOM 560 C C . GLN A 1 73 ? -24.537 0.090 6.435 1.00 96.94 73 GLN A C 1
ATOM 562 O O . GLN A 1 73 ? -25.618 0.204 5.864 1.00 96.94 73 GLN A O 1
ATOM 567 N N . VAL A 1 74 ? -24.211 -0.993 7.146 1.00 96.12 74 VAL A N 1
ATOM 568 C CA . VAL A 1 74 ? -25.091 -2.156 7.335 1.00 96.12 74 VAL A CA 1
ATOM 569 C C . VAL A 1 74 ? -25.229 -2.423 8.832 1.00 96.12 74 VAL A C 1
ATOM 571 O O . VAL A 1 74 ? -24.342 -2.965 9.490 1.00 96.12 74 VAL A O 1
ATOM 574 N N . GLY A 1 75 ? -26.345 -1.978 9.413 1.00 95.94 75 GLY A N 1
ATOM 575 C CA . GLY A 1 75 ? -26.542 -2.012 10.862 1.00 95.94 75 GLY A CA 1
ATOM 576 C C . GLY A 1 75 ? -25.486 -1.179 11.601 1.00 95.94 75 GLY A C 1
ATOM 577 O O . GLY A 1 75 ? -25.497 0.055 11.527 1.00 95.94 75 GLY A O 1
ATOM 578 N N . ARG A 1 76 ? -24.595 -1.857 12.340 1.00 96.12 76 ARG A N 1
ATOM 579 C CA . ARG A 1 76 ? -23.471 -1.227 13.065 1.00 96.12 76 ARG A CA 1
ATOM 580 C C . ARG A 1 76 ? -22.173 -1.190 12.260 1.00 96.12 76 ARG A C 1
ATOM 582 O O . ARG A 1 76 ? -21.281 -0.427 12.628 1.00 96.12 76 ARG A O 1
ATOM 589 N N . ASP A 1 77 ? -22.081 -1.986 11.201 1.00 98.06 77 ASP A N 1
ATOM 590 C CA . ASP A 1 77 ? -20.900 -2.053 10.353 1.00 98.06 77 ASP A CA 1
ATOM 591 C C . ASP A 1 77 ? -20.847 -0.812 9.461 1.00 98.06 77 ASP A C 1
ATOM 593 O O . ASP A 1 77 ? -21.876 -0.346 8.960 1.00 98.06 77 ASP A O 1
ATOM 597 N N . ARG A 1 78 ? -19.652 -0.247 9.298 1.00 97.94 78 ARG A N 1
ATOM 598 C CA . ARG A 1 78 ? -19.431 1.001 8.561 1.00 97.94 78 ARG A CA 1
ATOM 599 C C . ARG A 1 78 ? -18.155 0.913 7.749 1.00 97.94 78 ARG A C 1
ATOM 601 O O . ARG A 1 78 ? -17.133 0.495 8.284 1.00 97.94 78 ARG A O 1
ATOM 608 N N . LEU A 1 79 ? -18.209 1.396 6.517 1.00 98.31 79 LEU A N 1
ATOM 609 C CA . LEU A 1 79 ? -17.070 1.499 5.616 1.00 98.31 79 LEU A CA 1
ATOM 610 C C . LEU A 1 79 ? -17.088 2.868 4.929 1.00 98.31 79 LEU A C 1
ATOM 612 O O . LEU A 1 79 ? -18.065 3.231 4.273 1.00 98.31 79 LEU A O 1
ATOM 616 N N . THR A 1 80 ? -16.005 3.625 5.082 1.00 96.56 80 THR A N 1
ATOM 617 C CA . THR A 1 80 ? -15.728 4.861 4.337 1.00 96.56 80 THR A CA 1
ATOM 618 C C . THR A 1 80 ? -14.542 4.648 3.395 1.00 96.56 80 THR A C 1
ATOM 620 O O . THR A 1 80 ? -14.088 3.522 3.193 1.00 96.56 80 THR A O 1
ATOM 623 N N . SER A 1 81 ? -14.025 5.719 2.792 1.00 94.50 81 SER A N 1
ATOM 624 C CA . SER A 1 81 ? -12.795 5.672 1.996 1.00 94.50 81 SER A CA 1
ATOM 625 C C . SER A 1 81 ? -11.553 5.266 2.789 1.00 94.50 81 SER A C 1
ATOM 627 O O . SER A 1 81 ? -10.629 4.731 2.172 1.00 94.50 81 SER A O 1
ATOM 629 N N . ASP A 1 82 ? -11.532 5.522 4.104 1.00 95.12 82 ASP A N 1
ATOM 630 C CA . ASP A 1 82 ? -10.323 5.440 4.938 1.00 95.12 82 ASP A CA 1
ATOM 631 C C . ASP A 1 82 ? -10.524 4.695 6.270 1.00 95.12 82 ASP A C 1
ATOM 633 O O . ASP A 1 82 ? -9.551 4.263 6.885 1.00 95.12 82 ASP A O 1
ATOM 637 N N . LEU A 1 83 ? -11.771 4.504 6.717 1.00 97.38 83 LEU A N 1
ATOM 638 C CA . LEU A 1 83 ?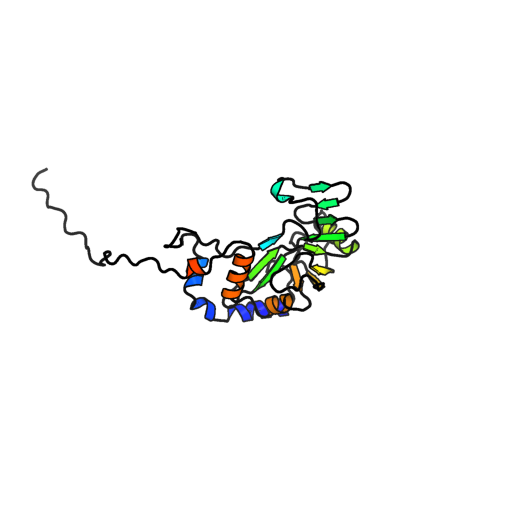 -12.100 3.864 7.991 1.00 97.38 83 LEU A CA 1
ATOM 639 C C . LEU A 1 83 ? -13.120 2.744 7.796 1.00 97.38 83 LEU A C 1
ATOM 641 O O . LEU A 1 83 ? -14.115 2.903 7.087 1.00 97.38 83 LEU A O 1
ATOM 645 N N . CYS A 1 84 ? -12.910 1.624 8.482 1.00 98.50 84 CYS A N 1
ATOM 646 C CA . CYS A 1 84 ? -13.844 0.509 8.487 1.00 98.50 84 CYS A CA 1
ATOM 647 C C . CYS A 1 84 ? -14.036 -0.034 9.904 1.00 98.50 84 CYS A C 1
ATOM 649 O O . CYS A 1 84 ? -13.086 -0.225 10.664 1.00 98.50 84 CYS A O 1
ATOM 651 N N . ARG A 1 85 ? -15.291 -0.309 10.251 1.00 98.31 85 ARG A N 1
ATOM 652 C CA . ARG A 1 85 ? -15.698 -1.013 11.466 1.00 98.31 85 ARG A CA 1
ATOM 653 C C . ARG A 1 85 ? -16.558 -2.193 11.057 1.00 98.31 85 ARG A C 1
ATOM 655 O O . ARG A 1 85 ? -17.596 -2.002 10.427 1.00 98.31 85 ARG A O 1
ATOM 662 N N . TYR A 1 86 ? -16.125 -3.390 11.428 1.00 98.25 86 TYR A N 1
ATOM 663 C CA . TYR A 1 86 ? -16.855 -4.625 11.170 1.00 98.25 86 TYR A CA 1
ATOM 664 C C . TYR A 1 86 ? -16.922 -5.437 12.456 1.00 98.25 86 TYR A C 1
ATOM 666 O O . TYR A 1 86 ? -15.890 -5.880 12.970 1.00 98.25 86 TYR A O 1
ATOM 674 N N . ARG A 1 87 ? -18.135 -5.616 12.992 1.00 96.06 87 ARG A N 1
ATOM 675 C CA . ARG A 1 87 ? -18.351 -6.153 14.344 1.00 96.06 87 ARG A CA 1
ATOM 676 C C . ARG A 1 87 ? -17.531 -5.349 15.369 1.00 96.06 87 ARG A C 1
ATOM 678 O O . ARG A 1 87 ? -17.695 -4.134 15.462 1.00 96.06 87 ARG A O 1
ATOM 685 N N . ASP A 1 88 ? -16.634 -6.008 16.100 1.00 96.19 88 ASP A N 1
ATOM 686 C CA . ASP A 1 88 ? -15.757 -5.385 17.099 1.00 96.19 88 ASP A CA 1
ATOM 687 C C . ASP A 1 88 ? -14.366 -5.019 16.543 1.00 96.19 88 ASP A C 1
ATOM 689 O O . ASP A 1 88 ? -13.524 -4.478 17.262 1.00 96.19 88 ASP A O 1
ATOM 693 N N . ALA A 1 89 ? -14.100 -5.309 15.265 1.00 98.25 89 ALA A N 1
ATOM 694 C CA . ALA A 1 89 ? -12.822 -5.027 14.623 1.00 98.25 89 ALA A CA 1
ATOM 695 C C . ALA A 1 89 ? -12.810 -3.645 13.952 1.00 98.25 89 ALA A C 1
ATOM 697 O O . ALA A 1 89 ? -13.803 -3.196 13.372 1.00 98.25 89 ALA A O 1
ATOM 698 N N . HIS A 1 90 ? -11.651 -2.994 14.023 1.00 98.69 90 HIS A N 1
ATOM 699 C CA . HIS A 1 90 ? -11.416 -1.637 13.549 1.00 98.69 90 HIS A CA 1
ATOM 700 C C . HIS A 1 90 ? -10.263 -1.647 12.548 1.00 98.69 90 HIS A C 1
ATOM 702 O O . HIS A 1 90 ? -9.235 -2.281 12.799 1.00 98.69 90 HIS A O 1
ATOM 708 N N . PHE A 1 91 ? -10.447 -0.970 11.418 1.00 98.62 91 PHE A N 1
ATOM 709 C CA . PHE A 1 91 ? -9.491 -0.978 10.320 1.00 98.62 91 PHE A CA 1
ATOM 710 C C . PHE A 1 91 ? -9.267 0.427 9.774 1.00 98.62 91 PHE A C 1
ATOM 712 O O . PHE A 1 91 ? -10.219 1.189 9.591 1.00 98.62 91 PHE A O 1
ATOM 719 N N . ILE A 1 92 ? -8.011 0.727 9.471 1.00 97.81 92 ILE A N 1
ATOM 720 C CA . ILE A 1 92 ? -7.570 1.973 8.850 1.00 97.81 92 ILE A CA 1
ATOM 721 C C . ILE A 1 92 ? -7.006 1.632 7.474 1.00 97.81 92 ILE A C 1
ATOM 723 O O . ILE A 1 92 ? -6.222 0.689 7.339 1.00 97.81 92 ILE A O 1
ATOM 727 N N . ARG A 1 93 ? -7.401 2.383 6.448 1.00 96.94 93 ARG A N 1
ATOM 728 C CA . ARG A 1 93 ? -6.767 2.282 5.136 1.00 96.94 93 ARG A CA 1
ATOM 729 C C . ARG A 1 93 ? -5.401 2.951 5.180 1.00 96.94 93 ARG A C 1
ATOM 731 O O . ARG A 1 93 ? -5.252 4.048 5.709 1.00 96.94 93 ARG A O 1
ATOM 738 N N . CYS A 1 94 ? -4.409 2.293 4.609 1.00 95.75 94 CYS A N 1
ATOM 739 C CA . CYS A 1 94 ? -3.017 2.709 4.689 1.00 95.75 94 CYS A CA 1
ATOM 740 C C . CYS A 1 94 ? -2.334 2.576 3.328 1.00 95.75 94 CYS A C 1
ATOM 742 O O . CYS A 1 94 ? -2.924 2.081 2.367 1.00 95.75 94 CYS A O 1
ATOM 744 N N . ILE A 1 95 ? -1.103 3.066 3.250 1.00 94.94 95 ILE A N 1
ATOM 745 C CA . ILE A 1 95 ? -0.230 2.963 2.085 1.00 94.94 95 ILE A CA 1
ATOM 746 C C . ILE A 1 95 ? 0.907 2.013 2.452 1.00 94.94 95 ILE A C 1
ATOM 748 O O . ILE A 1 95 ? 1.636 2.270 3.399 1.00 94.94 95 ILE A O 1
ATOM 752 N N . LEU A 1 96 ? 1.089 0.925 1.717 1.00 95.50 96 LEU A N 1
ATOM 753 C CA . LEU A 1 96 ? 2.246 0.046 1.846 1.00 95.50 96 LEU A CA 1
ATOM 754 C C . LEU A 1 96 ? 3.152 0.289 0.634 1.00 95.50 96 LEU A C 1
ATOM 756 O O . LEU A 1 96 ? 2.860 -0.216 -0.453 1.00 95.50 96 LEU A O 1
ATOM 760 N N . PRO A 1 97 ? 4.221 1.086 0.791 1.00 95.06 97 PRO A N 1
ATOM 761 C CA . PRO A 1 97 ? 5.158 1.354 -0.286 1.00 95.06 97 PRO A CA 1
ATOM 762 C C . PRO A 1 97 ? 6.144 0.189 -0.428 1.00 95.06 97 PRO A C 1
ATOM 764 O O . PRO A 1 97 ? 6.622 -0.358 0.574 1.00 95.06 97 PRO A O 1
ATOM 767 N N . VAL A 1 98 ? 6.469 -0.171 -1.669 1.00 95.25 98 VAL A N 1
ATOM 768 C CA . VAL A 1 98 ? 7.487 -1.177 -2.000 1.00 95.25 98 VAL A CA 1
ATOM 769 C C . VAL A 1 98 ? 8.411 -0.621 -3.089 1.00 95.25 98 VAL A C 1
ATOM 771 O O . VAL A 1 98 ? 7.910 -0.293 -4.167 1.00 95.25 98 VAL A O 1
ATOM 774 N N . PRO A 1 99 ? 9.730 -0.488 -2.839 1.00 95.56 99 PRO A N 1
ATOM 775 C CA . PRO A 1 99 ? 10.677 0.006 -3.837 1.00 95.56 99 PRO A CA 1
ATOM 776 C C . PRO A 1 99 ? 10.665 -0.843 -5.108 1.00 95.56 99 PRO A C 1
ATOM 778 O O . PRO A 1 99 ? 10.350 -2.031 -5.055 1.00 95.56 99 PRO A O 1
ATOM 781 N N . ILE A 1 100 ? 11.041 -0.253 -6.238 1.00 95.00 100 ILE A N 1
ATOM 782 C CA . ILE A 1 100 ? 11.245 -0.988 -7.491 1.00 95.00 100 ILE A CA 1
ATOM 783 C C . ILE A 1 100 ? 12.744 -1.019 -7.778 1.00 95.00 100 ILE A C 1
ATOM 785 O O . ILE A 1 100 ? 13.408 0.014 -7.800 1.00 95.00 100 ILE A O 1
ATOM 789 N N . THR A 1 101 ? 13.289 -2.214 -7.976 1.00 94.88 101 THR A N 1
ATOM 790 C CA . THR A 1 101 ? 14.709 -2.406 -8.267 1.00 94.88 101 THR A CA 1
ATOM 791 C C . THR A 1 101 ? 15.060 -1.752 -9.603 1.00 94.88 101 THR A C 1
ATOM 793 O O . THR A 1 101 ? 14.442 -2.041 -10.626 1.00 94.88 101 THR A O 1
ATOM 796 N N . GLY A 1 102 ? 16.054 -0.869 -9.581 1.00 92.62 102 GLY A N 1
ATOM 797 C CA . GLY A 1 102 ? 16.522 -0.073 -10.711 1.00 92.62 102 GLY A CA 1
ATOM 798 C C . GLY A 1 102 ? 15.671 1.141 -11.061 1.00 92.62 102 GLY A C 1
ATOM 799 O O . GLY A 1 102 ? 15.861 1.735 -12.117 1.00 92.62 102 GLY A O 1
ATOM 800 N N . TYR A 1 103 ? 14.738 1.528 -10.192 1.00 92.50 103 TYR A N 1
ATOM 801 C CA . TYR A 1 103 ? 13.918 2.720 -10.367 1.00 92.50 103 TYR A CA 1
ATOM 802 C C . TYR A 1 103 ? 13.983 3.600 -9.123 1.00 92.50 103 TYR A C 1
ATOM 804 O O . TYR A 1 103 ? 13.846 3.108 -8.005 1.00 92.50 103 TYR A O 1
ATOM 812 N N . ASP A 1 104 ? 14.129 4.913 -9.318 1.00 90.44 104 ASP A N 1
ATOM 813 C CA . ASP A 1 104 ? 14.044 5.885 -8.225 1.00 90.44 104 ASP A CA 1
ATOM 814 C C . ASP A 1 104 ? 12.590 6.134 -7.809 1.00 90.44 104 ASP A C 1
ATOM 816 O O . ASP A 1 104 ? 11.991 7.177 -8.075 1.00 90.44 104 ASP A O 1
ATOM 820 N N . GLY A 1 105 ? 11.991 5.112 -7.202 1.00 90.56 105 GLY A N 1
ATOM 821 C CA . GLY A 1 105 ? 10.600 5.132 -6.795 1.00 90.56 105 GLY A CA 1
ATOM 822 C C . GLY A 1 105 ? 10.100 3.803 -6.245 1.00 90.56 105 GLY A C 1
ATOM 823 O O . GLY A 1 105 ? 10.840 2.849 -6.002 1.00 90.56 105 GLY A O 1
ATOM 824 N N . TYR A 1 106 ? 8.796 3.762 -6.012 1.00 93.19 106 TYR A N 1
ATOM 825 C CA . TYR A 1 106 ? 8.097 2.639 -5.405 1.00 93.19 106 TYR A CA 1
ATOM 826 C C . TYR A 1 106 ? 6.699 2.510 -6.004 1.00 93.19 106 TYR A C 1
ATOM 828 O O . TYR A 1 106 ? 6.131 3.490 -6.484 1.00 93.19 106 TYR A O 1
ATOM 836 N N . ILE A 1 107 ? 6.133 1.309 -5.925 1.00 93.56 107 ILE A N 1
ATOM 837 C CA . ILE A 1 107 ? 4.691 1.097 -6.070 1.00 93.56 107 ILE A CA 1
ATOM 838 C C . ILE A 1 107 ? 4.029 1.191 -4.695 1.00 93.56 107 ILE A C 1
ATOM 840 O O . ILE A 1 107 ? 4.618 0.774 -3.691 1.00 93.56 107 ILE A O 1
ATOM 844 N N . CYS A 1 108 ? 2.802 1.704 -4.634 1.00 93.94 108 CYS A N 1
ATOM 845 C CA . CYS A 1 108 ? 1.992 1.618 -3.429 1.00 93.94 108 CYS A CA 1
ATOM 846 C C . CYS A 1 108 ? 0.912 0.548 -3.550 1.00 93.94 108 CYS A C 1
ATOM 848 O O . CYS A 1 108 ? 0.116 0.520 -4.489 1.00 93.94 108 CYS A O 1
ATOM 850 N N . PHE A 1 109 ? 0.801 -0.266 -2.506 1.00 95.19 109 PHE A N 1
ATOM 851 C CA . PHE A 1 109 ? -0.442 -0.955 -2.200 1.00 95.19 109 PHE A CA 1
ATOM 852 C C . PHE A 1 109 ? -1.263 -0.074 -1.258 1.00 95.19 109 PHE A C 1
ATOM 854 O O . PHE A 1 109 ? -0.720 0.548 -0.349 1.00 95.19 109 PHE A O 1
ATOM 861 N N . GLY A 1 110 ? -2.580 -0.050 -1.429 1.00 95.81 110 GLY A N 1
ATOM 862 C CA . GLY A 1 110 ? -3.523 0.612 -0.534 1.00 95.81 110 GLY A CA 1
ATOM 863 C C . GLY A 1 110 ? -4.333 -0.387 0.292 1.00 95.81 110 GLY A C 1
ATOM 864 O O . GLY A 1 110 ? -5.548 -0.457 0.060 1.00 95.81 110 GLY A O 1
ATOM 865 N N . PRO A 1 111 ? -3.706 -1.199 1.172 1.00 96.50 111 PRO A N 1
ATOM 866 C CA . PRO A 1 111 ? -4.406 -2.190 1.968 1.00 96.50 111 PRO A CA 1
ATOM 867 C C . PRO A 1 111 ? -5.089 -1.556 3.184 1.00 96.50 111 PRO A C 1
ATOM 869 O O . PRO A 1 111 ? -4.991 -0.360 3.477 1.00 96.50 111 PRO A O 1
ATOM 872 N N . TRP A 1 112 ? -5.763 -2.412 3.931 1.00 97.94 112 TRP A N 1
ATOM 873 C CA . TRP A 1 112 ? -6.343 -2.127 5.224 1.00 97.94 112 TRP A CA 1
ATOM 874 C C . TRP A 1 112 ? -5.502 -2.758 6.325 1.00 97.94 112 TRP A C 1
ATOM 876 O O . TRP A 1 112 ? -5.032 -3.890 6.206 1.00 97.94 112 TRP A O 1
ATOM 886 N N . ALA A 1 113 ? -5.354 -2.025 7.420 1.00 98.00 113 ALA A N 1
ATOM 887 C CA . ALA A 1 113 ? -4.664 -2.461 8.617 1.00 98.00 113 ALA A CA 1
ATOM 888 C C . ALA A 1 113 ? -5.673 -2.569 9.760 1.00 98.00 113 ALA A C 1
ATOM 890 O O . ALA A 1 113 ? -6.371 -1.605 10.074 1.00 98.00 113 ALA A O 1
ATOM 891 N N . ARG A 1 114 ? -5.770 -3.744 10.381 1.00 98.44 114 ARG A N 1
ATOM 892 C CA . ARG A 1 114 ? -6.526 -3.935 11.619 1.00 98.44 114 ARG A CA 1
ATOM 893 C C . ARG A 1 114 ? -5.718 -3.374 12.780 1.00 98.44 114 ARG A C 1
ATOM 895 O O . ARG A 1 114 ? -4.556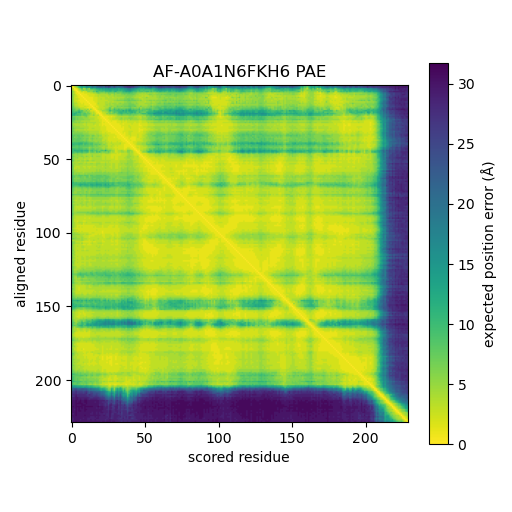 -3.732 12.946 1.00 98.44 114 ARG A O 1
ATOM 902 N N . VAL A 1 115 ? -6.366 -2.572 13.612 1.00 98.56 115 VAL A N 1
ATOM 903 C CA . VAL A 1 115 ? -5.750 -1.928 14.777 1.00 98.56 115 VAL A CA 1
ATOM 904 C C . VAL A 1 115 ? -6.604 -2.131 16.026 1.00 98.56 115 VAL A C 1
ATOM 906 O O . VAL A 1 115 ? -7.777 -2.519 15.944 1.00 98.56 115 VAL A O 1
ATOM 909 N N . ALA A 1 116 ? -6.017 -1.874 17.195 1.00 98.38 116 ALA A N 1
ATOM 910 C CA . ALA A 1 116 ? -6.782 -1.764 18.430 1.00 98.38 116 ALA A CA 1
ATOM 911 C C . ALA A 1 116 ? -7.754 -0.574 18.353 1.00 98.38 116 ALA A C 1
ATOM 913 O O . ALA A 1 116 ? -7.547 0.383 17.598 1.00 98.38 116 ALA A O 1
ATOM 914 N N . ARG A 1 117 ? -8.842 -0.637 19.125 1.00 98.00 117 ARG A N 1
ATOM 915 C CA . ARG A 1 117 ? -9.903 0.375 19.076 1.00 98.00 117 ARG A CA 1
ATOM 916 C C . ARG A 1 117 ? -9.370 1.761 19.435 1.00 98.00 117 ARG A C 1
ATOM 918 O O . ARG A 1 117 ? -9.755 2.740 18.805 1.00 98.00 117 ARG A O 1
ATOM 925 N N . GLU A 1 118 ? -8.473 1.829 20.408 1.00 97.69 118 GLU A N 1
ATOM 926 C CA . GLU A 1 118 ? -7.900 3.074 20.914 1.00 97.69 118 GLU A CA 1
ATOM 927 C C . GLU A 1 118 ? -7.085 3.775 19.816 1.00 97.69 118 GLU A C 1
ATOM 929 O O . GLU A 1 118 ? -7.198 4.984 19.631 1.00 97.69 118 GLU A O 1
ATOM 934 N N . HIS A 1 119 ? -6.337 3.008 19.015 1.00 97.31 119 HIS A N 1
ATOM 935 C CA . HIS A 1 119 ? -5.587 3.531 17.870 1.00 97.31 119 HIS A CA 1
ATOM 936 C C . HIS A 1 119 ? -6.498 3.966 16.719 1.00 97.31 119 HIS A C 1
ATOM 938 O O . HIS A 1 119 ? -6.244 4.991 16.091 1.00 97.31 119 HIS A O 1
ATOM 944 N N . PHE A 1 120 ? -7.584 3.230 16.465 1.00 97.25 120 PHE A N 1
ATOM 945 C CA . PHE A 1 120 ? -8.593 3.638 15.487 1.00 97.25 120 PHE A CA 1
ATOM 946 C C . PHE A 1 120 ? -9.243 4.971 15.862 1.00 97.25 120 PHE A C 1
ATOM 948 O O . PHE A 1 120 ? -9.389 5.846 15.013 1.00 97.25 120 PHE A O 1
ATOM 955 N N . GLU A 1 121 ? -9.635 5.132 17.126 1.00 96.00 121 GLU A N 1
ATOM 956 C CA . GLU A 1 121 ? -10.239 6.369 17.623 1.00 96.00 121 GLU A CA 1
ATOM 957 C C . GLU A 1 121 ? -9.239 7.533 17.586 1.00 96.00 121 GLU A C 1
ATOM 959 O O . GLU A 1 121 ? -9.610 8.628 17.162 1.00 96.00 121 GLU A O 1
ATOM 964 N N . ALA A 1 122 ? -7.971 7.292 17.939 1.00 94.44 122 ALA A N 1
ATOM 965 C CA . ALA A 1 122 ? -6.907 8.291 17.844 1.00 94.44 122 ALA A CA 1
ATOM 966 C C . ALA A 1 122 ? -6.673 8.762 16.398 1.00 94.44 122 ALA A C 1
ATOM 968 O O . ALA A 1 122 ? -6.627 9.966 16.151 1.00 94.44 122 ALA A O 1
ATOM 969 N N . TYR A 1 123 ? -6.598 7.839 15.435 1.00 94.38 123 TYR A N 1
ATOM 970 C CA . TYR A 1 123 ? -6.460 8.192 14.020 1.00 94.38 123 TYR A CA 1
ATOM 971 C C . TYR A 1 123 ? -7.711 8.897 13.475 1.00 94.38 123 TYR A C 1
ATOM 973 O O . TYR A 1 123 ? -7.618 9.911 12.792 1.00 94.38 123 TYR A O 1
ATOM 981 N N . ALA A 1 124 ? -8.914 8.427 13.816 1.00 93.56 124 ALA A N 1
ATOM 982 C CA . ALA A 1 124 ? -10.138 9.116 13.412 1.00 93.56 124 ALA A CA 1
ATOM 983 C C . ALA A 1 124 ? -10.166 10.563 13.941 1.00 93.56 124 ALA A C 1
ATOM 985 O O . ALA A 1 124 ? -10.524 11.482 13.205 1.00 93.56 124 ALA A O 1
ATOM 986 N N . ALA A 1 125 ? -9.731 10.779 15.186 1.00 93.00 125 ALA A N 1
ATOM 987 C CA . ALA A 1 125 ? -9.602 12.111 15.762 1.00 93.00 125 ALA A CA 1
ATOM 988 C C . ALA A 1 125 ? -8.529 12.960 15.060 1.00 93.00 125 ALA A C 1
ATOM 990 O O . ALA A 1 125 ? -8.768 14.147 14.855 1.00 93.00 125 ALA A O 1
ATOM 991 N N . SER A 1 126 ? -7.393 12.380 14.642 1.00 91.56 126 SER A N 1
ATOM 992 C CA . SER A 1 126 ? -6.323 13.123 13.952 1.00 91.56 126 SER A CA 1
ATOM 993 C C . SER A 1 126 ? -6.759 13.707 12.609 1.00 91.56 126 SER A C 1
ATOM 995 O O . SER A 1 126 ? -6.203 14.710 12.174 1.00 91.56 126 SER A O 1
ATOM 997 N N . THR A 1 127 ? -7.792 13.135 11.982 1.00 89.31 127 THR A N 1
ATOM 998 C CA . THR A 1 127 ? -8.362 13.626 10.713 1.00 89.31 127 THR A CA 1
ATOM 999 C C . THR A 1 127 ? -9.371 14.771 10.865 1.00 89.31 127 THR A C 1
ATOM 1001 O O . THR A 1 127 ? -9.861 15.298 9.865 1.00 89.31 127 THR A O 1
ATOM 1004 N N . LEU A 1 128 ? -9.696 15.181 12.095 1.00 88.19 128 LEU A N 1
ATOM 1005 C CA . LEU A 1 128 ? -10.666 16.238 12.390 1.00 88.19 128 LEU A CA 1
ATOM 1006 C C . LEU A 1 128 ? -10.001 17.387 13.162 1.00 88.19 128 LEU A C 1
ATOM 1008 O O . LEU A 1 128 ? -9.159 17.118 14.018 1.00 88.19 128 LEU A O 1
ATOM 1012 N N . PRO A 1 129 ? -10.394 18.661 12.946 1.00 88.06 129 PRO A N 1
ATOM 1013 C CA . PRO A 1 129 ? -9.902 19.782 13.749 1.00 88.06 129 PRO A CA 1
ATOM 1014 C C . PRO A 1 129 ? -10.060 19.510 15.260 1.00 88.06 129 PRO A C 1
ATOM 1016 O O . PRO A 1 129 ? -11.137 19.080 15.679 1.00 88.06 129 PRO A O 1
ATOM 1019 N N . PRO A 1 130 ? -9.034 19.761 16.098 1.00 90.81 130 PRO A N 1
ATOM 1020 C CA . PRO A 1 130 ? -7.821 20.543 15.827 1.00 90.81 130 PRO A CA 1
ATOM 1021 C C . PRO A 1 130 ? -6.653 19.756 15.202 1.00 90.81 130 PRO A C 1
ATOM 1023 O O . PRO A 1 130 ? -5.533 20.254 15.215 1.00 90.81 130 PRO A O 1
ATOM 1026 N N . PHE A 1 131 ? -6.904 18.568 14.651 1.00 89.00 131 PHE A N 1
ATOM 1027 C CA . PHE A 1 131 ? -5.919 17.684 14.024 1.00 89.00 131 PHE A CA 1
ATOM 1028 C C . PHE A 1 131 ? -4.817 17.238 14.997 1.00 89.00 131 PHE A C 1
ATOM 1030 O O . PHE A 1 131 ? -3.637 17.526 14.774 1.00 89.00 131 PHE A O 1
ATOM 1037 N N . PRO A 1 132 ? -5.182 16.582 16.118 1.00 90.25 132 PRO A N 1
ATOM 1038 C CA . PRO A 1 132 ? -4.190 16.066 17.052 1.00 90.25 132 PRO A CA 1
ATOM 1039 C C . PRO A 1 132 ? -3.219 15.109 16.342 1.00 90.25 132 PRO A C 1
ATOM 1041 O O . PRO A 1 132 ? -3.618 14.431 15.392 1.00 90.25 132 PRO A O 1
ATOM 1044 N N . PRO A 1 133 ? -1.954 15.030 16.788 1.00 86.50 133 PRO A N 1
ATOM 1045 C CA . PRO A 1 133 ? -1.006 14.091 16.213 1.00 86.50 133 PRO A CA 1
ATOM 1046 C C . PRO A 1 133 ? -1.461 12.652 16.461 1.00 86.50 133 PRO A C 1
ATOM 1048 O O . PRO A 1 133 ? -2.088 12.335 17.474 1.00 86.50 133 PRO A O 1
ATOM 1051 N N . PHE A 1 134 ? -1.105 11.781 15.527 1.00 89.44 134 PHE A N 1
ATOM 1052 C CA . PHE A 1 134 ? -1.235 10.343 15.665 1.00 89.44 134 PHE A CA 1
ATOM 1053 C C . PHE A 1 134 ? 0.166 9.747 15.559 1.00 89.44 134 PHE A C 1
ATOM 1055 O O . PHE A 1 134 ? 0.816 9.892 14.531 1.00 89.44 134 PHE A O 1
ATOM 1062 N N . ASP A 1 135 ? 0.640 9.091 16.614 1.00 86.62 135 ASP A N 1
ATOM 1063 C CA . ASP A 1 135 ? 2.041 8.652 16.713 1.00 86.62 135 ASP A CA 1
ATOM 1064 C C . ASP A 1 135 ? 2.342 7.368 15.918 1.00 86.62 135 ASP A C 1
ATOM 1066 O O . ASP A 1 135 ? 3.457 6.846 15.945 1.00 86.62 135 ASP A O 1
ATOM 1070 N N . GLY A 1 136 ? 1.345 6.847 15.200 1.00 91.50 136 GLY A N 1
ATOM 1071 C CA . GLY A 1 136 ? 1.390 5.503 14.647 1.00 91.50 136 GLY A CA 1
ATOM 1072 C C . GLY A 1 136 ? 0.975 4.444 15.667 1.00 91.50 136 GLY A C 1
ATOM 1073 O O . GLY A 1 136 ? 0.603 4.744 16.803 1.00 91.50 136 GLY A O 1
ATOM 1074 N N . CYS A 1 137 ? 0.974 3.185 15.239 1.00 95.75 137 CYS A N 1
ATOM 1075 C CA . CYS A 1 137 ? 0.631 2.057 16.102 1.00 95.75 137 CYS A CA 1
ATOM 1076 C C . CYS A 1 137 ? 1.061 0.716 15.507 1.00 95.75 137 CYS A C 1
ATOM 1078 O O . CYS A 1 137 ? 1.340 0.604 14.311 1.00 95.75 137 CYS A O 1
ATOM 1080 N N . GLU A 1 138 ? 1.052 -0.312 16.349 1.00 97.50 138 GLU A N 1
ATOM 1081 C CA . GLU A 1 138 ? 1.064 -1.698 15.898 1.00 97.50 138 GLU A CA 1
ATOM 1082 C C . GLU A 1 138 ? -0.244 -2.031 15.172 1.00 97.50 138 GLU A C 1
ATOM 1084 O O . GLU A 1 138 ? -1.340 -1.620 15.572 1.00 97.50 138 GLU A O 1
ATOM 1089 N N . ALA A 1 139 ? -0.129 -2.806 14.101 1.00 97.94 139 ALA A N 1
ATOM 1090 C CA . ALA A 1 139 ? -1.252 -3.198 13.278 1.00 97.94 139 ALA A CA 1
ATOM 1091 C C . ALA A 1 139 ? -1.081 -4.608 12.708 1.00 97.94 139 ALA A C 1
ATOM 1093 O O . ALA A 1 139 ? -0.015 -5.219 12.764 1.00 97.94 139 ALA A O 1
ATOM 1094 N N . MET A 1 140 ? -2.158 -5.118 12.121 1.00 97.62 140 MET A N 1
ATOM 1095 C CA . MET A 1 140 ? -2.169 -6.380 11.392 1.00 97.62 140 MET A CA 1
ATOM 1096 C C . MET A 1 140 ? -2.675 -6.147 9.974 1.00 97.62 140 MET A C 1
ATOM 1098 O O . MET A 1 140 ? -3.729 -5.531 9.800 1.00 97.62 140 MET A O 1
ATOM 1102 N N . LEU A 1 141 ? -1.970 -6.659 8.966 1.00 97.25 141 LEU A N 1
ATOM 1103 C CA . LEU A 1 141 ? -2.451 -6.607 7.585 1.00 97.25 141 LEU A CA 1
ATOM 1104 C C . LEU A 1 141 ? -3.823 -7.296 7.468 1.00 97.25 141 LEU A C 1
ATOM 1106 O O . LEU A 1 141 ? -4.024 -8.390 7.995 1.00 97.25 141 LEU A O 1
ATOM 1110 N N . ALA A 1 142 ? -4.773 -6.646 6.794 1.00 96.75 142 ALA A N 1
ATOM 1111 C CA . ALA A 1 142 ? -6.152 -7.119 6.656 1.00 96.75 142 ALA A CA 1
ATOM 1112 C C . ALA A 1 142 ? -6.578 -7.374 5.199 1.00 96.75 142 ALA A C 1
ATOM 1114 O O . ALA A 1 142 ? -7.770 -7.546 4.935 1.00 96.75 142 ALA A O 1
ATOM 1115 N N . ASN A 1 143 ? -5.630 -7.402 4.263 1.00 94.94 143 ASN A N 1
ATOM 1116 C CA . ASN A 1 143 ? -5.832 -7.834 2.883 1.00 94.94 143 ASN A CA 1
ATOM 1117 C C . ASN A 1 143 ? -4.778 -8.870 2.503 1.00 94.94 143 ASN A C 1
ATOM 1119 O O . ASN A 1 143 ? -3.641 -8.789 2.964 1.00 94.94 143 ASN A O 1
ATOM 1123 N N . ASP A 1 144 ? -5.147 -9.787 1.616 1.00 89.81 144 ASP A N 1
ATOM 1124 C CA . ASP A 1 144 ? -4.197 -10.715 1.018 1.00 89.81 144 ASP A CA 1
ATOM 1125 C C . ASP A 1 144 ? -3.370 -9.961 -0.025 1.00 89.81 144 ASP A C 1
ATOM 1127 O O . ASP A 1 144 ? -3.900 -9.465 -1.022 1.00 89.81 144 ASP A O 1
ATOM 1131 N N . LEU A 1 145 ? -2.070 -9.836 0.233 1.00 88.69 145 LEU A N 1
ATOM 1132 C CA . LEU A 1 145 ? -1.127 -9.207 -0.686 1.00 88.69 145 LEU A CA 1
ATOM 1133 C C . LEU A 1 145 ? -0.246 -10.263 -1.361 1.00 88.69 145 LEU A C 1
ATOM 1135 O O . LEU A 1 145 ? 0.097 -11.271 -0.728 1.00 88.69 145 LEU A O 1
ATOM 1139 N N . PRO A 1 146 ? 0.196 -10.030 -2.608 1.00 80.75 146 PRO A N 1
ATOM 1140 C CA . PRO A 1 146 ? 1.235 -10.847 -3.221 1.00 80.75 146 PRO A CA 1
ATOM 1141 C C . PRO A 1 146 ? 2.464 -10.961 -2.308 1.00 80.75 146 PRO A C 1
ATOM 1143 O O . PRO A 1 146 ? 2.918 -9.975 -1.728 1.00 80.75 146 PRO A O 1
ATOM 1146 N N . GLY A 1 147 ? 2.980 -12.180 -2.140 1.00 71.19 147 GLY A N 1
ATOM 1147 C CA . GLY A 1 147 ? 4.117 -12.459 -1.252 1.00 71.19 147 GLY A CA 1
ATOM 1148 C C . GLY A 1 147 ? 3.777 -12.588 0.241 1.00 71.19 147 GLY A C 1
ATOM 1149 O O . GLY A 1 147 ? 4.683 -12.835 1.041 1.00 71.19 147 GLY A O 1
ATOM 1150 N N . SER A 1 148 ? 2.504 -12.466 0.635 1.00 77.69 148 SER A N 1
ATOM 1151 C CA . SER A 1 148 ? 2.028 -12.828 1.980 1.00 77.69 148 SER A CA 1
ATOM 1152 C C . SER A 1 148 ? 1.408 -14.234 2.001 1.00 77.69 148 SER A C 1
ATOM 1154 O O . SER A 1 148 ? 0.838 -14.679 1.006 1.00 77.69 148 SER A O 1
ATOM 1156 N N . ASP A 1 149 ? 1.535 -14.956 3.122 1.00 80.62 149 ASP A N 1
ATOM 1157 C CA . ASP A 1 149 ? 0.773 -16.194 3.347 1.00 80.62 149 ASP A CA 1
ATOM 1158 C C . ASP A 1 149 ? -0.592 -15.808 3.940 1.00 80.62 149 ASP A C 1
ATOM 1160 O O . ASP A 1 149 ? -0.622 -15.326 5.074 1.00 80.62 149 ASP A O 1
ATOM 1164 N N . PRO A 1 150 ? -1.716 -16.041 3.237 1.00 74.88 150 PRO A N 1
ATOM 1165 C CA . PRO A 1 150 ? -3.047 -15.614 3.686 1.00 74.88 150 PRO A CA 1
ATOM 1166 C C . PRO A 1 150 ? -3.494 -16.292 4.993 1.00 74.88 150 PRO A C 1
ATOM 1168 O O . PRO A 1 150 ? -4.461 -15.878 5.629 1.00 74.88 150 PRO A O 1
ATOM 1171 N N . ARG A 1 151 ? -2.808 -17.359 5.420 1.00 79.69 151 ARG A N 1
ATOM 1172 C CA . ARG A 1 151 ? -3.108 -18.078 6.668 1.00 79.69 151 ARG A CA 1
ATOM 1173 C C . ARG A 1 151 ? -2.319 -17.546 7.858 1.00 79.69 151 ARG A C 1
ATOM 1175 O O . ARG A 1 151 ? -2.629 -17.908 8.993 1.00 79.69 151 ARG A O 1
ATOM 1182 N N . MET A 1 152 ? -1.288 -16.742 7.612 1.00 83.81 152 MET A N 1
ATOM 1183 C CA . MET A 1 152 ? -0.406 -16.219 8.645 1.00 83.81 152 MET A CA 1
ATOM 1184 C C . MET A 1 152 ? -0.691 -14.733 8.852 1.00 83.81 152 MET A C 1
ATOM 1186 O O . MET A 1 152 ? -0.583 -13.954 7.907 1.00 83.81 152 MET A O 1
ATOM 1190 N N . PRO A 1 153 ? -1.014 -14.305 10.084 1.00 88.06 153 PRO A N 1
ATOM 1191 C CA . PRO A 1 153 ? -1.085 -12.887 10.397 1.00 88.06 153 PRO A CA 1
ATOM 1192 C C . PRO A 1 153 ? 0.252 -12.213 10.052 1.00 88.06 153 PRO A C 1
ATOM 1194 O O . PRO A 1 153 ? 1.309 -12.751 10.389 1.00 88.06 153 PRO A O 1
ATOM 1197 N N . VAL A 1 154 ? 0.208 -11.050 9.396 1.00 95.31 154 VAL A N 1
ATOM 1198 C CA . VAL A 1 154 ? 1.393 -10.227 9.108 1.00 95.31 154 VAL A CA 1
ATOM 1199 C C . VAL A 1 154 ? 1.377 -8.992 10.013 1.00 95.31 154 VAL A C 1
ATOM 1201 O O . VAL A 1 154 ? 0.633 -8.046 9.726 1.00 95.31 154 VAL A O 1
ATOM 1204 N N . PRO A 1 155 ? 2.162 -8.992 11.109 1.00 96.69 155 PRO A N 1
ATOM 1205 C CA . PRO A 1 155 ? 2.331 -7.821 11.953 1.00 96.69 155 PRO A CA 1
ATOM 1206 C C . PRO A 1 155 ? 2.990 -6.689 11.173 1.00 96.69 155 PRO A C 1
ATOM 1208 O O . PRO A 1 155 ? 3.909 -6.907 10.371 1.00 96.69 155 PRO A O 1
ATOM 1211 N N . CYS A 1 156 ? 2.518 -5.479 11.427 1.00 96.88 156 CYS A N 1
ATOM 1212 C CA . CYS A 1 156 ? 2.992 -4.275 10.780 1.00 96.88 156 CYS A CA 1
ATOM 1213 C C . CYS A 1 156 ? 3.117 -3.133 11.785 1.00 96.88 156 CYS A C 1
ATOM 1215 O O . CYS A 1 156 ? 2.360 -3.045 12.751 1.00 96.88 156 CYS A O 1
ATOM 1217 N N . LEU A 1 157 ? 4.005 -2.197 11.470 1.00 96.44 157 LEU A N 1
ATOM 1218 C CA . LEU A 1 157 ? 4.033 -0.875 12.066 1.00 96.44 157 LEU A CA 1
ATOM 1219 C C . LEU A 1 157 ? 3.340 0.108 11.127 1.00 96.44 157 LEU A C 1
ATOM 1221 O O . LEU A 1 157 ? 3.669 0.196 9.942 1.00 96.44 157 LEU A O 1
ATOM 1225 N N . LEU A 1 158 ? 2.394 0.857 11.671 1.00 95.31 158 LEU A N 1
ATOM 1226 C CA . LEU A 1 158 ? 1.682 1.908 10.972 1.00 95.31 158 LEU A CA 1
ATOM 1227 C C . LEU A 1 158 ? 2.251 3.256 11.429 1.00 95.31 158 LEU A C 1
ATOM 1229 O O . LEU A 1 158 ? 2.263 3.539 12.623 1.00 95.31 158 LEU A O 1
ATOM 1233 N N . THR A 1 159 ? 2.749 4.072 10.500 1.00 91.69 159 THR A N 1
ATOM 1234 C CA . THR A 1 159 ? 3.369 5.382 10.775 1.00 91.69 159 THR A CA 1
ATOM 1235 C C . THR A 1 159 ? 2.678 6.484 9.977 1.00 91.69 159 THR A C 1
ATOM 1237 O O . THR A 1 159 ? 1.977 6.213 9.008 1.00 91.69 159 THR A O 1
ATOM 1240 N N . THR A 1 160 ? 2.861 7.748 10.353 1.00 85.56 160 THR A N 1
ATOM 1241 C CA . THR A 1 160 ? 2.339 8.892 9.588 1.00 85.56 160 THR A CA 1
ATOM 1242 C C . THR A 1 160 ? 3.390 9.997 9.459 1.00 85.56 160 THR A C 1
ATOM 1244 O O . THR A 1 160 ? 4.251 10.123 10.326 1.00 85.56 160 THR A O 1
ATOM 1247 N N . ALA A 1 161 ? 3.359 10.774 8.368 1.00 75.19 161 ALA A N 1
ATOM 1248 C CA . ALA A 1 161 ? 4.148 12.010 8.235 1.00 75.19 161 ALA A CA 1
ATOM 1249 C C . ALA A 1 161 ? 3.428 13.253 8.772 1.00 75.19 161 ALA A C 1
ATOM 1251 O O . ALA A 1 161 ? 4.083 14.262 9.034 1.00 75.19 161 ALA A O 1
ATOM 1252 N N . GLY A 1 162 ? 2.108 13.199 8.935 1.00 69.19 162 GLY A N 1
ATOM 1253 C CA . GLY A 1 162 ? 1.311 14.374 9.244 1.00 69.19 162 GLY A CA 1
ATOM 1254 C C . GLY A 1 162 ? -0.152 14.044 9.536 1.00 69.19 162 GLY A C 1
ATOM 1255 O O . GLY A 1 162 ? -0.606 12.921 9.316 1.00 69.19 162 GLY A O 1
ATOM 1256 N N . PRO A 1 163 ? -0.924 15.013 10.046 1.00 64.88 163 PRO A N 1
ATOM 1257 C CA . PRO A 1 163 ? -2.294 14.771 10.498 1.00 64.88 163 PRO A CA 1
ATOM 1258 C C . PRO A 1 163 ? -3.279 14.410 9.374 1.00 64.88 163 PRO A C 1
ATOM 1260 O O . PRO A 1 163 ? -4.291 13.762 9.630 1.00 64.88 163 PRO A O 1
ATOM 1263 N N . THR A 1 164 ? -3.000 14.828 8.136 1.00 68.81 164 THR A N 1
ATOM 1264 C CA . THR A 1 164 ? -3.869 14.599 6.968 1.00 68.81 164 THR A CA 1
ATOM 1265 C C . THR A 1 164 ? -3.356 13.518 6.025 1.00 68.81 164 THR A C 1
ATOM 1267 O O . THR A 1 164 ? -4.043 13.180 5.062 1.00 68.81 164 THR A O 1
ATOM 1270 N N . ASP A 1 165 ? -2.158 12.989 6.270 1.00 81.31 165 ASP A N 1
ATOM 1271 C CA . ASP A 1 165 ? -1.569 11.975 5.406 1.00 81.31 165 ASP A CA 1
ATOM 1272 C C . ASP A 1 165 ? -2.179 10.608 5.710 1.00 81.31 165 ASP A C 1
ATOM 1274 O O . ASP A 1 165 ? -2.446 10.247 6.863 1.00 81.31 165 ASP A O 1
ATOM 1278 N N . ARG A 1 166 ? -2.391 9.812 4.658 1.00 88.69 166 ARG A N 1
ATOM 1279 C CA . ARG A 1 166 ? -2.695 8.398 4.859 1.00 88.69 166 ARG A CA 1
ATOM 1280 C C . ARG A 1 166 ? -1.489 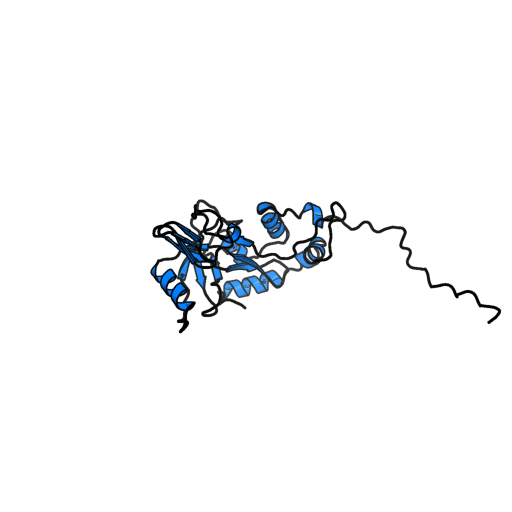7.736 5.517 1.00 88.69 166 ARG A C 1
ATOM 1282 O O . ARG A 1 166 ? -0.366 7.927 5.048 1.00 88.69 166 ARG A O 1
ATOM 1289 N N . PRO A 1 167 ? -1.705 6.936 6.566 1.00 93.06 167 PRO A N 1
ATOM 1290 C CA . PRO A 1 167 ? -0.599 6.320 7.258 1.00 93.06 167 PRO A CA 1
ATOM 1291 C C . PRO A 1 167 ? 0.096 5.289 6.368 1.00 93.06 167 PRO A C 1
ATOM 1293 O O . PRO A 1 167 ? -0.553 4.572 5.601 1.00 93.06 167 PRO A O 1
ATOM 1296 N N . ALA A 1 168 ? 1.413 5.199 6.503 1.00 94.94 168 ALA A N 1
ATOM 1297 C CA . ALA A 1 168 ? 2.226 4.193 5.849 1.00 94.94 168 ALA A CA 1
ATOM 1298 C C . ALA A 1 168 ? 2.294 2.911 6.685 1.00 94.94 168 ALA A C 1
ATOM 1300 O O . ALA A 1 168 ? 2.342 2.961 7.913 1.00 94.94 168 ALA A O 1
ATOM 1301 N N . LEU A 1 169 ? 2.307 1.761 6.017 1.00 96.06 169 LEU A N 1
ATOM 1302 C CA . LEU A 1 169 ? 2.350 0.436 6.616 1.00 96.06 169 LEU A CA 1
ATOM 1303 C C . LEU A 1 169 ? 3.683 -0.243 6.288 1.00 96.06 169 LEU A C 1
ATOM 1305 O O . LEU A 1 169 ? 4.052 -0.403 5.122 1.00 96.06 169 LEU A O 1
ATOM 1309 N N . PHE A 1 170 ? 4.384 -0.687 7.323 1.00 95.94 170 PHE A N 1
ATOM 1310 C CA . PHE A 1 170 ? 5.655 -1.392 7.213 1.00 95.94 170 PHE A CA 1
ATOM 1311 C C . PHE A 1 170 ? 5.538 -2.768 7.853 1.00 95.94 170 PHE A C 1
ATOM 1313 O O . PHE A 1 170 ? 5.234 -2.876 9.037 1.00 95.94 170 PHE A O 1
ATOM 1320 N N . ALA A 1 171 ? 5.763 -3.829 7.082 1.00 95.25 171 ALA A N 1
ATOM 1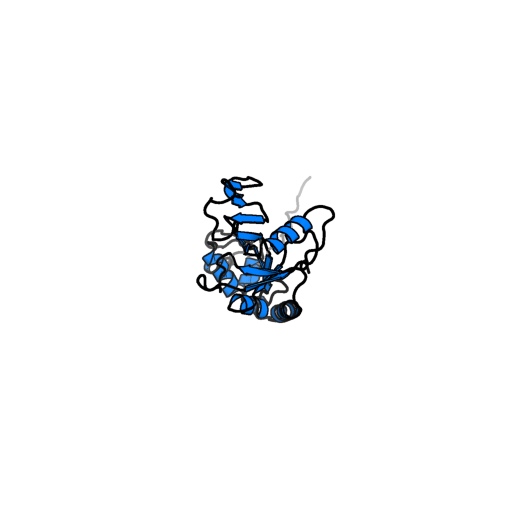321 C CA . ALA A 1 171 ? 5.720 -5.192 7.594 1.00 95.25 171 ALA A CA 1
ATOM 1322 C C . ALA A 1 171 ? 6.877 -5.446 8.566 1.00 95.25 171 ALA A C 1
ATOM 1324 O O . ALA A 1 171 ? 8.017 -5.047 8.328 1.00 95.25 171 ALA A O 1
ATOM 1325 N N . GLU A 1 172 ? 6.617 -6.153 9.659 1.00 94.50 172 GLU A N 1
ATOM 1326 C CA . GLU A 1 172 ? 7.671 -6.471 10.624 1.00 94.50 172 GLU A CA 1
ATOM 1327 C C . GLU A 1 172 ? 8.521 -7.670 10.185 1.00 94.50 172 GLU A C 1
ATOM 1329 O O . GLU A 1 172 ? 9.696 -7.754 10.542 1.00 94.50 172 GLU A O 1
ATOM 1334 N N . GLY A 1 173 ? 7.978 -8.549 9.337 1.00 91.69 173 GLY A N 1
ATOM 1335 C CA . GLY A 1 173 ? 8.674 -9.734 8.837 1.00 91.69 173 GLY A CA 1
ATOM 1336 C C . GLY A 1 173 ? 8.036 -10.360 7.594 1.00 91.69 173 GLY A C 1
ATOM 1337 O O . GLY A 1 173 ? 7.135 -9.796 6.972 1.00 91.69 173 GLY A O 1
ATOM 1338 N N . GLY A 1 174 ? 8.531 -11.544 7.229 1.00 90.19 174 GLY A N 1
ATOM 1339 C CA . GLY A 1 174 ? 8.026 -12.329 6.099 1.00 90.19 174 GLY A CA 1
ATOM 1340 C C . GLY A 1 174 ? 8.356 -11.748 4.719 1.00 90.19 174 GLY A C 1
ATOM 1341 O O . GLY A 1 174 ? 9.213 -10.873 4.576 1.00 90.19 174 GLY A O 1
ATOM 1342 N N . GLY A 1 175 ? 7.664 -12.258 3.694 1.00 90.50 175 GLY A N 1
ATOM 1343 C CA . GLY A 1 175 ? 7.886 -11.879 2.294 1.00 90.50 175 GLY A CA 1
ATOM 1344 C C . GLY A 1 175 ? 7.643 -10.395 2.018 1.00 90.50 175 GLY A C 1
ATOM 1345 O O . GLY A 1 175 ? 8.410 -9.779 1.288 1.00 90.50 175 GLY A O 1
ATOM 1346 N N . LEU A 1 176 ? 6.654 -9.785 2.680 1.00 92.56 176 LEU A N 1
ATOM 1347 C CA . LEU A 1 176 ? 6.387 -8.350 2.540 1.00 92.56 176 LEU A CA 1
ATOM 1348 C C . LEU A 1 176 ? 7.523 -7.485 3.093 1.00 92.56 176 LEU A C 1
ATOM 1350 O O . LEU A 1 176 ? 7.942 -6.545 2.424 1.00 92.56 176 LEU A O 1
ATOM 1354 N N . ARG A 1 177 ? 8.083 -7.815 4.267 1.00 93.38 177 ARG A N 1
ATOM 1355 C CA . ARG A 1 177 ? 9.258 -7.094 4.788 1.00 93.38 177 ARG A CA 1
ATOM 1356 C C . ARG A 1 177 ? 10.452 -7.248 3.853 1.00 93.38 177 ARG A C 1
ATOM 1358 O O . ARG A 1 177 ? 11.144 -6.269 3.595 1.00 93.38 177 ARG A O 1
ATOM 1365 N N . HIS A 1 178 ? 10.672 -8.453 3.329 1.00 92.50 178 HIS A N 1
ATOM 1366 C CA . HIS A 1 178 ? 11.734 -8.697 2.358 1.00 92.50 178 HIS A CA 1
ATOM 1367 C C . HIS A 1 178 ? 11.556 -7.834 1.101 1.00 92.50 178 HIS A C 1
ATOM 1369 O O . HIS A 1 178 ? 12.493 -7.143 0.709 1.00 92.50 178 HIS A O 1
ATOM 1375 N N . ALA A 1 179 ? 10.346 -7.781 0.537 1.00 93.06 179 ALA A N 1
ATOM 1376 C CA . ALA A 1 179 ? 10.033 -6.933 -0.611 1.00 93.06 179 ALA A CA 1
ATOM 1377 C C . ALA A 1 179 ? 10.257 -5.440 -0.309 1.00 93.06 179 ALA A C 1
ATOM 1379 O O . ALA A 1 179 ? 10.866 -4.738 -1.108 1.00 93.06 179 ALA A O 1
ATOM 1380 N N . GLN A 1 180 ? 9.855 -4.947 0.869 1.00 94.38 180 GLN A N 1
ATOM 1381 C CA . GLN A 1 180 ? 10.114 -3.554 1.266 1.00 94.38 180 GLN A CA 1
ATOM 1382 C C . GLN A 1 180 ? 11.608 -3.238 1.448 1.00 94.38 180 GLN A C 1
ATOM 1384 O O . GLN A 1 180 ? 11.995 -2.078 1.347 1.00 94.38 180 GLN A O 1
ATOM 1389 N N . GLN A 1 181 ? 12.443 -4.242 1.735 1.00 94.19 181 GLN A N 1
ATOM 1390 C CA . GLN A 1 181 ? 13.885 -4.075 1.945 1.00 94.19 181 GLN A CA 1
ATOM 1391 C C . GLN A 1 181 ? 14.723 -4.240 0.678 1.00 94.19 181 GLN A C 1
ATOM 1393 O O . GLN A 1 181 ? 15.779 -3.626 0.581 1.00 94.19 181 GLN A O 1
ATOM 1398 N N . GLN A 1 182 ? 14.311 -5.116 -0.236 1.00 92.19 182 GLN A N 1
ATOM 1399 C CA . GLN A 1 182 ? 15.075 -5.445 -1.445 1.00 92.19 182 GLN A CA 1
ATOM 1400 C C . GLN A 1 182 ? 14.493 -4.805 -2.710 1.00 92.19 182 GLN A C 1
ATOM 1402 O O . GLN A 1 182 ? 15.178 -4.703 -3.725 1.00 92.19 182 GLN A O 1
ATOM 1407 N N . GLY A 1 183 ? 13.243 -4.352 -2.640 1.00 93.94 183 GLY A N 1
ATOM 1408 C CA . GLY A 1 183 ? 12.479 -3.907 -3.791 1.00 93.94 183 GLY A CA 1
ATOM 1409 C C . GLY A 1 183 ? 11.894 -5.063 -4.603 1.00 93.94 183 GLY A C 1
ATOM 1410 O O . GLY A 1 183 ? 12.194 -6.240 -4.390 1.00 93.94 183 GLY A O 1
ATOM 1411 N N . LEU A 1 184 ? 11.008 -4.704 -5.525 1.00 93.75 184 LEU A N 1
ATOM 1412 C CA . LEU A 1 184 ? 10.448 -5.590 -6.535 1.00 93.75 184 LEU A CA 1
ATOM 1413 C C . LEU A 1 184 ? 11.240 -5.449 -7.827 1.00 93.75 184 LEU A C 1
ATOM 1415 O O . LEU A 1 184 ? 11.428 -4.342 -8.334 1.00 93.75 184 LEU A O 1
ATOM 1419 N N . THR A 1 185 ? 11.622 -6.581 -8.408 1.00 94.19 185 THR A N 1
ATOM 1420 C CA . THR A 1 185 ? 12.063 -6.612 -9.802 1.00 94.19 185 THR A CA 1
ATOM 1421 C C . THR A 1 185 ? 10.899 -6.273 -10.731 1.00 94.19 185 THR A C 1
ATOM 1423 O O . THR A 1 185 ? 9.729 -6.448 -10.375 1.00 94.19 185 THR A O 1
ATOM 1426 N N . PHE A 1 186 ? 11.202 -5.837 -11.953 1.00 94.88 186 PHE A N 1
ATOM 1427 C CA . PHE A 1 186 ? 10.150 -5.540 -12.921 1.00 94.88 186 PHE A CA 1
ATOM 1428 C C . PHE A 1 186 ? 9.319 -6.775 -13.296 1.00 94.88 186 PHE A C 1
ATOM 1430 O O . PHE A 1 186 ? 8.099 -6.678 -13.383 1.00 94.88 186 PHE A O 1
ATOM 1437 N N . ASP A 1 187 ? 9.932 -7.957 -13.399 1.00 93.88 187 ASP A N 1
ATOM 1438 C CA . ASP A 1 187 ? 9.183 -9.203 -13.608 1.00 93.88 187 ASP A CA 1
ATOM 1439 C C . ASP A 1 187 ? 8.210 -9.490 -12.456 1.00 93.88 187 ASP A C 1
ATOM 1441 O O . ASP A 1 187 ? 7.039 -9.772 -12.705 1.00 93.88 187 ASP A O 1
ATOM 1445 N N . SER A 1 188 ? 8.651 -9.324 -11.202 1.00 93.19 188 SER A N 1
ATOM 1446 C CA . SER A 1 188 ? 7.773 -9.471 -10.029 1.00 93.19 188 SER A CA 1
ATOM 1447 C C . SER A 1 188 ? 6.602 -8.483 -10.073 1.00 93.19 188 SER A C 1
ATOM 1449 O O . SER A 1 188 ? 5.472 -8.834 -9.737 1.00 93.19 188 SER A O 1
ATOM 1451 N N . LEU A 1 189 ? 6.845 -7.243 -10.511 1.00 93.56 189 LEU A N 1
ATOM 1452 C CA . LEU A 1 189 ? 5.795 -6.237 -10.677 1.00 93.56 189 LEU A CA 1
ATOM 1453 C C . LEU A 1 189 ? 4.771 -6.653 -11.748 1.00 93.56 189 LEU A C 1
ATOM 1455 O O . LEU A 1 189 ? 3.564 -6.542 -11.526 1.00 93.56 189 LEU A O 1
ATOM 1459 N N . LEU A 1 190 ? 5.231 -7.171 -12.889 1.00 93.56 190 LEU A N 1
ATOM 1460 C CA . LEU A 1 190 ? 4.350 -7.663 -13.951 1.00 93.56 190 LEU A CA 1
ATOM 1461 C C . LEU A 1 190 ? 3.542 -8.894 -13.513 1.00 93.56 190 LEU A C 1
ATOM 1463 O O . LEU A 1 190 ? 2.368 -9.009 -13.867 1.00 93.56 190 LEU A O 1
ATOM 1467 N N . GLU A 1 191 ? 4.129 -9.794 -12.722 1.00 92.81 191 GLU A N 1
ATOM 1468 C CA . GLU A 1 191 ? 3.414 -10.928 -12.122 1.00 92.81 191 GLU A CA 1
ATOM 1469 C C . GLU A 1 191 ? 2.294 -10.470 -11.184 1.00 92.81 191 GLU A C 1
ATOM 1471 O O . GLU A 1 191 ? 1.192 -11.022 -11.220 1.00 92.81 191 GLU A O 1
ATOM 1476 N N . ILE A 1 192 ? 2.547 -9.431 -10.385 1.00 91.81 192 ILE A N 1
ATOM 1477 C CA . ILE A 1 192 ? 1.549 -8.836 -9.493 1.00 91.81 192 ILE A CA 1
ATOM 1478 C C . ILE A 1 192 ?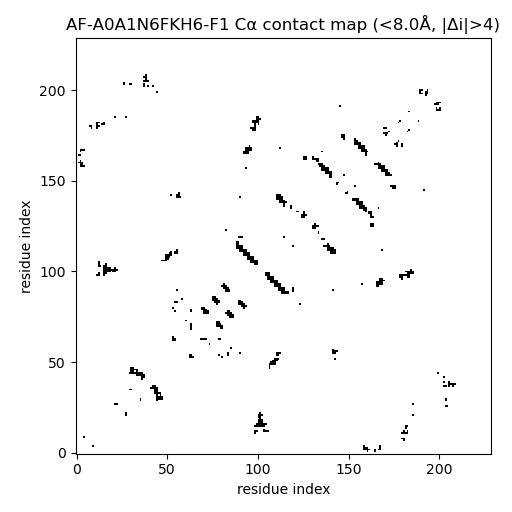 0.383 -8.250 -10.294 1.00 91.81 192 ILE A C 1
ATOM 1480 O O . ILE A 1 192 ? -0.772 -8.538 -9.977 1.00 91.81 192 ILE A O 1
ATOM 1484 N N . TYR A 1 193 ? 0.651 -7.479 -11.351 1.00 91.81 193 TYR A N 1
ATOM 1485 C CA . TYR A 1 193 ? -0.420 -6.956 -12.204 1.00 91.81 193 TYR A CA 1
ATOM 1486 C C . TYR A 1 193 ? -1.211 -8.067 -12.895 1.00 91.81 193 TYR A C 1
ATOM 1488 O O . TYR A 1 193 ? -2.442 -8.009 -12.919 1.00 91.81 193 TYR A O 1
ATOM 1496 N N . ALA A 1 194 ? -0.537 -9.112 -13.383 1.00 90.88 194 ALA A N 1
ATOM 1497 C CA . ALA A 1 194 ? -1.198 -10.258 -13.997 1.00 90.88 194 ALA A CA 1
ATOM 1498 C C . ALA A 1 194 ? -2.128 -10.977 -13.006 1.00 90.88 194 ALA A C 1
ATOM 1500 O O . ALA A 1 194 ? -3.269 -11.289 -13.349 1.00 90.88 194 ALA A O 1
ATOM 1501 N N . ALA A 1 195 ? -1.688 -11.173 -11.758 1.00 87.94 195 ALA A N 1
ATOM 1502 C CA . ALA A 1 195 ? -2.505 -11.766 -10.698 1.00 87.94 195 ALA A CA 1
ATOM 1503 C C . ALA A 1 195 ? -3.751 -10.928 -10.352 1.00 87.94 195 ALA A C 1
ATOM 1505 O O . ALA A 1 195 ? -4.742 -11.469 -9.863 1.00 87.94 195 ALA A O 1
ATOM 1506 N N . LEU A 1 196 ? -3.716 -9.623 -10.632 1.00 84.44 196 LEU A N 1
ATOM 1507 C CA . LEU A 1 196 ? -4.817 -8.682 -10.412 1.00 84.44 196 LEU A CA 1
ATOM 1508 C C . LEU A 1 196 ? -5.680 -8.445 -11.664 1.00 84.44 196 LEU A C 1
ATOM 1510 O O . LEU A 1 196 ? -6.600 -7.631 -11.624 1.00 84.44 196 LEU A O 1
ATOM 1514 N N . GLY A 1 197 ? -5.422 -9.177 -12.754 1.00 86.44 197 GLY A N 1
ATOM 1515 C CA . GLY A 1 197 ? -6.227 -9.155 -13.979 1.00 86.44 197 GLY A CA 1
ATOM 1516 C C . GLY A 1 197 ? -5.658 -8.316 -15.126 1.00 86.44 197 GLY A C 1
ATOM 1517 O O . GLY A 1 197 ? -6.295 -8.230 -16.174 1.00 86.44 197 GLY A O 1
ATOM 1518 N N . THR A 1 198 ? -4.463 -7.743 -14.966 1.00 87.00 198 THR A N 1
ATOM 1519 C CA . THR A 1 198 ? -3.778 -6.942 -15.991 1.00 87.00 198 THR A CA 1
ATOM 1520 C C . THR A 1 198 ? -2.484 -7.641 -16.412 1.00 87.00 198 THR A C 1
ATOM 1522 O O . THR A 1 198 ? -1.400 -7.309 -15.936 1.00 87.00 198 THR A O 1
ATOM 1525 N N . ASP A 1 199 ? -2.579 -8.647 -17.286 1.00 91.25 199 ASP A N 1
ATOM 1526 C CA . ASP A 1 199 ? -1.394 -9.364 -17.775 1.00 91.25 199 ASP A CA 1
ATOM 1527 C C . ASP A 1 199 ? -0.761 -8.641 -18.970 1.00 91.25 199 ASP A C 1
ATOM 1529 O O . ASP A 1 199 ? -1.301 -8.652 -20.072 1.00 91.25 199 ASP A O 1
ATOM 1533 N N . LEU A 1 200 ? 0.387 -7.998 -18.744 1.00 89.38 200 LEU A N 1
ATOM 1534 C CA . LEU A 1 200 ? 1.111 -7.213 -19.754 1.00 89.38 200 LEU A CA 1
ATOM 1535 C C . LEU A 1 200 ? 2.346 -7.923 -20.310 1.00 89.38 200 LEU A C 1
ATOM 1537 O O . LEU A 1 200 ? 2.965 -7.411 -21.242 1.00 89.38 200 LEU A O 1
ATOM 1541 N N . ARG A 1 201 ? 2.725 -9.076 -19.745 1.00 90.94 201 ARG A N 1
ATOM 1542 C CA . ARG A 1 201 ? 4.039 -9.699 -19.976 1.00 90.94 201 ARG A CA 1
ATOM 1543 C C . ARG A 1 201 ? 4.274 -9.977 -21.455 1.00 90.94 201 ARG A C 1
ATOM 1545 O O . ARG A 1 201 ? 5.220 -9.456 -22.025 1.00 90.94 201 ARG A O 1
ATOM 1552 N N . GLY A 1 202 ? 3.336 -10.675 -22.095 1.00 88.81 202 GLY A N 1
ATOM 1553 C CA . GLY A 1 202 ? 3.418 -10.959 -23.529 1.00 88.81 202 GLY A CA 1
ATOM 1554 C C . GLY A 1 202 ? 3.175 -9.742 -24.425 1.00 88.81 202 GLY A C 1
ATOM 1555 O O . GLY A 1 202 ? 3.540 -9.767 -25.591 1.00 88.81 202 GLY A O 1
ATOM 1556 N N . HIS A 1 203 ? 2.571 -8.668 -23.913 1.00 89.38 203 HIS A N 1
ATOM 1557 C CA . HIS A 1 203 ? 2.288 -7.480 -24.717 1.00 89.38 203 HIS A CA 1
ATOM 1558 C C . HIS A 1 203 ? 3.523 -6.592 -24.870 1.00 89.38 203 HIS A C 1
ATOM 1560 O O . HIS A 1 203 ? 3.772 -6.083 -25.961 1.00 89.38 203 HIS A O 1
ATOM 1566 N N . LEU A 1 204 ? 4.311 -6.434 -23.806 1.00 90.56 204 LEU A N 1
ATOM 1567 C CA . LEU A 1 204 ? 5.480 -5.551 -23.790 1.00 90.56 204 LEU A CA 1
ATOM 1568 C C . LEU A 1 204 ? 6.676 -6.098 -24.585 1.00 90.56 204 LEU A C 1
ATOM 1570 O O . LEU A 1 204 ? 7.542 -5.317 -24.982 1.00 90.56 204 LEU A O 1
ATOM 1574 N N . ASP A 1 205 ? 6.705 -7.404 -24.854 1.00 87.25 205 ASP A N 1
ATOM 1575 C CA . ASP A 1 205 ? 7.776 -8.074 -25.605 1.00 87.25 205 ASP A CA 1
ATOM 1576 C C . ASP A 1 205 ? 7.742 -7.780 -27.113 1.00 87.25 205 ASP A C 1
ATOM 1578 O O . ASP A 1 205 ? 8.721 -8.021 -27.818 1.00 87.25 205 ASP A O 1
ATOM 1582 N N . HIS A 1 206 ? 6.639 -7.235 -27.628 1.00 79.00 206 HIS A N 1
ATOM 1583 C CA . HIS A 1 206 ? 6.493 -6.976 -29.055 1.00 79.00 206 HIS A CA 1
ATOM 1584 C C . HIS A 1 206 ? 7.185 -5.681 -29.484 1.00 79.00 206 HIS A C 1
ATOM 1586 O O . HIS A 1 206 ? 6.844 -4.585 -29.028 1.00 79.00 206 HIS A O 1
ATOM 1592 N N . ASP A 1 207 ? 8.117 -5.809 -30.424 1.00 68.06 207 ASP A N 1
ATOM 1593 C CA . ASP A 1 207 ? 8.652 -4.671 -31.161 1.00 68.06 207 ASP A CA 1
ATOM 1594 C C . ASP A 1 207 ? 7.587 -4.151 -32.138 1.00 68.06 207 ASP A C 1
ATOM 1596 O O . ASP A 1 207 ? 6.900 -4.957 -32.776 1.00 68.06 207 ASP A O 1
ATOM 1600 N N . PRO A 1 208 ? 7.414 -2.823 -32.279 1.00 62.00 208 PRO A N 1
ATOM 1601 C CA . PRO A 1 208 ? 6.675 -2.301 -33.418 1.00 62.00 208 PRO A CA 1
ATOM 1602 C C . PRO A 1 208 ? 7.371 -2.789 -34.690 1.00 62.00 208 PRO A C 1
ATOM 1604 O O . PRO A 1 208 ? 8.592 -2.667 -34.802 1.00 62.00 208 PRO A O 1
ATOM 1607 N N . GLU A 1 209 ? 6.614 -3.365 -35.629 1.00 56.22 209 GLU A N 1
ATOM 1608 C CA . GLU A 1 209 ? 7.153 -3.676 -36.951 1.00 56.22 209 GLU A CA 1
ATOM 1609 C C . GLU A 1 209 ? 7.799 -2.404 -37.508 1.00 56.22 209 GLU A C 1
ATOM 1611 O O . GLU A 1 209 ? 7.151 -1.366 -37.657 1.00 56.22 209 GLU A O 1
ATOM 1616 N N . VAL A 1 210 ? 9.105 -2.468 -37.760 1.00 52.91 210 VAL A N 1
ATOM 1617 C CA . VAL A 1 210 ? 9.793 -1.439 -38.532 1.00 52.91 210 VAL A CA 1
ATOM 1618 C C . VAL A 1 210 ? 9.252 -1.579 -39.943 1.00 52.91 210 VAL A C 1
ATOM 1620 O O . VAL A 1 210 ? 9.559 -2.571 -40.600 1.00 52.91 210 VAL A O 1
ATOM 1623 N N . ASP A 1 211 ? 8.432 -0.629 -40.392 1.00 45.56 211 ASP A N 1
ATOM 1624 C CA . ASP A 1 211 ? 8.027 -0.563 -41.794 1.00 45.56 211 ASP A CA 1
ATOM 1625 C C . ASP A 1 211 ? 9.302 -0.450 -42.651 1.00 45.56 211 ASP A C 1
ATOM 1627 O O . ASP A 1 211 ? 9.995 0.573 -42.586 1.00 45.56 211 ASP A O 1
ATOM 1631 N N . PRO A 1 212 ? 9.658 -1.482 -43.438 1.00 48.78 212 PRO A N 1
ATOM 1632 C CA . PRO A 1 212 ? 10.867 -1.453 -44.248 1.00 48.78 212 PRO A CA 1
ATOM 1633 C C . PRO A 1 212 ? 10.787 -0.421 -45.386 1.00 48.78 212 PRO A C 1
ATOM 1635 O O . PRO A 1 212 ? 11.787 -0.215 -46.071 1.00 48.78 212 PRO A O 1
ATOM 1638 N N . ALA A 1 213 ? 9.634 0.227 -45.606 1.00 51.16 213 ALA A N 1
ATOM 1639 C CA . ALA A 1 213 ? 9.437 1.226 -46.654 1.00 51.16 213 ALA A CA 1
ATOM 1640 C C . ALA A 1 213 ? 9.755 2.676 -46.236 1.00 51.16 213 ALA A C 1
ATOM 1642 O O . ALA A 1 213 ? 9.746 3.565 -47.090 1.00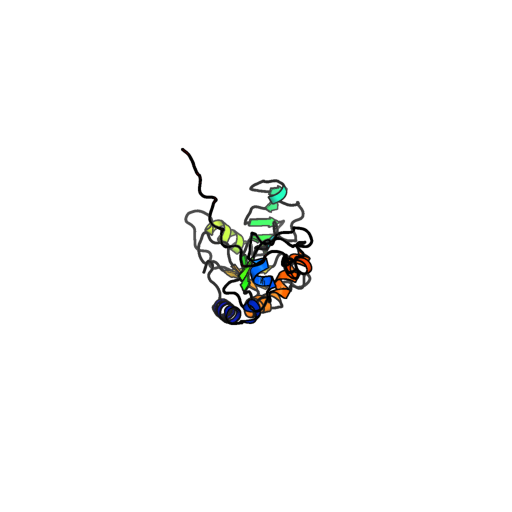 51.16 213 ALA A O 1
ATOM 1643 N N . ALA A 1 214 ? 10.067 2.950 -44.965 1.00 49.25 214 ALA A N 1
ATOM 1644 C CA . ALA A 1 214 ? 10.466 4.289 -44.532 1.00 49.25 214 ALA A CA 1
ATOM 1645 C C . ALA A 1 214 ? 11.971 4.529 -44.775 1.00 49.25 214 ALA A C 1
ATOM 1647 O O . ALA A 1 214 ? 12.780 4.539 -43.847 1.00 49.25 214 ALA A O 1
ATOM 1648 N N . GLU A 1 215 ? 12.367 4.713 -46.039 1.00 39.78 215 GLU A N 1
ATOM 1649 C CA . GLU A 1 215 ? 13.731 5.140 -46.376 1.00 39.78 215 GLU A CA 1
ATOM 1650 C C . GLU A 1 215 ? 14.028 6.556 -45.832 1.00 39.78 215 GLU A C 1
ATOM 1652 O O . GLU A 1 215 ? 13.247 7.489 -46.053 1.00 39.78 215 GLU A O 1
ATOM 1657 N N . PRO A 1 216 ? 15.186 6.785 -45.183 1.00 48.47 216 PRO A N 1
ATOM 1658 C CA . PRO A 1 216 ? 15.624 8.120 -44.804 1.00 48.47 216 PRO A CA 1
ATOM 1659 C C . PRO A 1 216 ? 16.257 8.804 -46.021 1.00 48.47 216 PRO A C 1
ATOM 1661 O O . PRO A 1 216 ? 17.464 8.712 -46.239 1.00 48.47 216 PRO A O 1
ATOM 1664 N N . GLY A 1 217 ? 15.457 9.489 -46.841 1.00 52.50 217 GLY A N 1
ATOM 1665 C CA . GLY A 1 217 ? 16.032 10.185 -47.993 1.00 52.50 217 GLY A CA 1
ATOM 1666 C C . GLY A 1 217 ? 15.071 10.675 -49.064 1.00 52.50 217 GLY A C 1
ATOM 1667 O O . GLY A 1 217 ? 15.322 10.439 -50.238 1.00 52.50 217 GLY A O 1
ATOM 1668 N N . GLN A 1 218 ? 14.017 11.408 -48.711 1.00 41.72 218 GLN A N 1
ATOM 1669 C CA . GLN A 1 218 ? 13.368 12.294 -49.684 1.00 41.72 218 GLN A CA 1
ATOM 1670 C C . GLN A 1 218 ? 13.496 13.737 -49.215 1.00 41.72 218 GLN A C 1
ATOM 1672 O O . GLN A 1 218 ? 12.664 14.274 -48.488 1.00 41.72 218 GLN A O 1
ATOM 1677 N N . SER A 1 219 ? 14.594 14.369 -49.639 1.00 50.91 219 SER A N 1
ATOM 1678 C CA . SER A 1 219 ? 14.638 15.823 -49.761 1.00 50.91 219 SER A CA 1
ATOM 1679 C C . SER A 1 219 ? 13.481 16.266 -50.663 1.00 50.91 219 SER A C 1
ATOM 1681 O O . SER A 1 219 ? 13.262 15.631 -51.699 1.00 50.91 219 SER A O 1
ATOM 1683 N N . PRO A 1 220 ? 12.746 17.337 -50.324 1.00 46.50 220 PRO A N 1
ATOM 1684 C CA . PRO A 1 220 ? 11.737 17.863 -51.226 1.00 46.50 220 PRO A CA 1
ATOM 1685 C C . PRO A 1 220 ? 12.450 18.354 -52.491 1.00 46.50 220 PRO A C 1
ATOM 1687 O O . PRO A 1 220 ? 13.278 19.264 -52.435 1.00 46.50 220 PRO A O 1
ATOM 1690 N N . GLY A 1 221 ? 12.183 17.695 -53.622 1.00 46.72 221 GLY A N 1
ATOM 1691 C CA . GLY A 1 221 ? 12.647 18.143 -54.933 1.00 46.72 221 GLY A CA 1
ATOM 1692 C C . GLY A 1 221 ? 12.117 19.550 -55.236 1.00 46.72 221 GLY A C 1
ATOM 1693 O O . GLY A 1 221 ? 11.058 19.922 -54.722 1.00 46.72 221 GLY A O 1
ATOM 1694 N N . PRO A 1 222 ? 12.843 20.353 -56.032 1.00 50.06 222 PRO A N 1
ATOM 1695 C CA . PRO A 1 222 ? 12.451 21.726 -56.310 1.00 50.06 222 PRO A CA 1
ATOM 1696 C C . PRO A 1 222 ? 11.086 21.730 -57.005 1.00 50.06 222 PRO A C 1
ATOM 1698 O O . PRO A 1 222 ? 10.862 20.980 -57.958 1.00 50.06 222 PRO A O 1
ATOM 1701 N N . GLY A 1 223 ? 10.168 22.546 -56.481 1.00 51.72 223 GLY A N 1
ATOM 1702 C CA . GLY A 1 223 ? 8.854 22.756 -57.079 1.00 51.72 223 GLY A CA 1
ATOM 1703 C C . GLY A 1 223 ? 8.990 23.254 -58.522 1.00 51.72 223 GLY A C 1
ATOM 1704 O O . GLY A 1 223 ? 9.980 23.916 -58.839 1.00 51.72 223 GLY A O 1
ATOM 1705 N N . PRO A 1 224 ? 8.041 22.914 -59.408 1.00 52.88 224 PRO A N 1
ATOM 1706 C CA . PRO A 1 224 ? 8.106 23.341 -60.795 1.00 52.88 224 PRO A CA 1
ATOM 1707 C C . PRO A 1 224 ? 8.053 24.870 -60.876 1.00 52.88 224 PRO A C 1
ATOM 1709 O O . PRO A 1 224 ? 7.156 25.494 -60.311 1.00 52.88 224 PRO A O 1
ATOM 1712 N N . ASP A 1 225 ? 9.029 25.440 -61.585 1.00 55.34 225 ASP A N 1
ATOM 1713 C CA . ASP A 1 225 ? 9.011 26.824 -62.047 1.00 55.34 225 ASP A CA 1
ATOM 1714 C C . ASP A 1 225 ? 7.714 27.082 -62.820 1.00 55.34 225 ASP A C 1
ATOM 1716 O O . ASP A 1 225 ? 7.408 26.390 -63.794 1.00 55.34 225 ASP A O 1
ATOM 1720 N N . ASP A 1 226 ? 6.971 28.087 -62.371 1.00 50.88 226 ASP A N 1
ATOM 1721 C CA . ASP A 1 226 ? 5.747 28.585 -62.988 1.00 50.88 226 ASP A CA 1
ATOM 1722 C C . ASP A 1 226 ? 6.122 29.549 -64.131 1.00 50.88 226 ASP A C 1
ATOM 1724 O O . ASP A 1 226 ? 6.708 30.606 -63.866 1.00 50.88 226 ASP A O 1
ATOM 1728 N N . PRO A 1 227 ? 5.821 29.261 -65.412 1.00 56.03 227 PRO A N 1
ATOM 1729 C CA . PRO A 1 227 ? 5.974 30.231 -66.476 1.00 56.03 227 PRO A CA 1
ATOM 1730 C C . PRO A 1 227 ? 4.591 30.789 -66.834 1.00 56.03 227 PRO A C 1
ATOM 1732 O O . PRO A 1 227 ? 3.922 30.252 -67.716 1.00 56.03 227 PRO A O 1
ATOM 1735 N N . ASN A 1 228 ? 4.204 31.873 -66.148 1.00 48.03 228 ASN A N 1
ATOM 1736 C CA . ASN A 1 228 ? 3.217 32.919 -66.496 1.00 48.03 228 ASN A CA 1
ATOM 1737 C C . ASN A 1 228 ? 2.248 33.232 -65.346 1.00 48.03 228 ASN A C 1
ATOM 1739 O O . ASN A 1 228 ? 1.372 32.427 -65.036 1.00 48.03 228 ASN A O 1
ATOM 1743 N N . GLY A 1 229 ? 2.325 34.464 -64.834 1.00 40.66 229 GLY A N 1
ATOM 1744 C CA . GLY A 1 229 ? 1.336 35.056 -63.929 1.00 40.66 229 GLY A CA 1
ATOM 1745 C C . GLY A 1 229 ? 1.880 36.249 -63.171 1.00 40.66 229 GLY A C 1
ATOM 1746 O O . GLY A 1 229 ? 2.202 36.060 -61.982 1.00 40.66 229 GLY A O 1
#

pLDDT: mean 86.8, std 14.03, range [39.78, 98.69]

Organism: NCBI:txid1217970

Secondary structure (DSSP, 8-state):
--S---HHHHHHHHHHHT-TTGGG-THHHHHH-TT-B-TTT-PBP--S--EE-SS-TT--S--HHHHT-S-EEETTEEE-SSEEEETTEEEEE-BEEEEBTTSSSEEEEE-EEEE-HHHHHHHHHHTSTT------EEEEE-S--TTS-TTS--EEEEE-SSTTSPPEEEESSHHHHHHHHH-B-HHHHHHHHHHTT---HHHHTPPPP--TT--S----PPPPP----

Foldseek 3Di:
DQFDDDPLLVVLLVQLQPACPLVPDLLNVQLQDQPRAQLVPRHHHPHQDAAEDQDFPPDDPDGPVVVVDQWDDDPPWIGGNAWTDDPPWTKGWAWEWFHERNNSGTHTYGFIWIDHPVLRVLLVVLQDPVNDDRAWDKTWTRHDAPQDDPVDIFIWTWGGPGSNGGTYIATPDGRSNVRSNNPHYPVNVQVRCVVVPRRCPVRSPDDNPPPPPPDPDDDPDDDDDDPDD

Nearest PDB structures (foldseek):
  2ieg-assembly1_A  TM=4.393E-01  e=6.237E+00  Oryctolagus cuniculus
  2qln-assembly1_A-2  TM=2.235E-01  e=4.105E+00  unclassified
  7z2z-assembly1_N  TM=2.032E-01  e=9.477E+00  Saccharomyces cerevisiae S288C

Solvent-accessible surface area (backbone atoms only — not comparable to full-atom values): 13128 Å² total; per-residue (Å²): 128,83,41,56,68,58,67,68,44,57,52,17,38,59,55,14,35,69,38,69,67,43,80,71,38,78,39,50,67,45,36,62,27,77,82,36,52,23,74,90,76,60,56,58,35,84,39,94,68,67,50,72,52,83,64,41,66,84,63,84,88,70,61,44,73,83,70,73,51,74,65,42,72,60,94,86,26,36,38,39,92,49,45,37,34,54,88,94,47,32,33,38,43,28,34,32,64,28,23,27,37,28,33,93,51,58,49,39,34,29,43,25,30,36,38,54,65,70,58,47,53,43,47,59,47,10,68,36,91,93,36,48,83,53,92,49,45,71,31,31,60,33,50,86,47,91,62,55,57,86,88,53,88,44,51,24,44,35,26,38,59,48,48,84,44,64,29,32,44,42,51,74,52,66,51,51,25,49,34,35,48,57,22,37,47,67,68,58,50,44,52,52,35,32,77,73,74,50,72,47,68,81,46,52,73,55,71,68,82,76,66,88,80,74,69,94,76,78,75,84,72,83,76,83,83,82,92,82,136

Mean predicted aligned error: 8.28 Å

Radius of gyration: 23.97 Å; Cα contacts (8 Å, |Δi|>4): 407; chains: 1; bounding box: 48×53×87 Å

Sequence (229 aa):
MAFHAPQWFSDALTTASGDPALDRDPRWPRFLNPDWRCPCCGIGSPGLADIGFDHPAVWPHGSRHATGEVLMQVGRDRLTSDLCRYRDAHFIRCILPVPITGYDGYICFGPWARVAREHFEAYAASTLPPFPPFDGCEAMLANDLPGSDPRMPVPCLLTTAGPTDRPALFAEGGGLRHAQQQGLTFDSLLEIYAALGTDLRGHLDHDPEVDPAAEPGQSPGPGPDDPNG